Protein AF-A0AAW6B3E4-F1 (afdb_monomer)

Solvent-accessible surface area (backbone atoms only — not comparable to full-atom values): 11523 Å² total; per-residue (Å²): 133,86,86,73,78,82,76,72,78,79,78,76,88,65,57,68,70,61,50,52,56,47,44,28,56,49,29,30,50,49,50,66,66,53,78,81,53,60,68,49,43,55,63,50,46,42,49,55,38,30,71,70,61,56,72,48,54,70,67,57,48,52,54,42,47,54,50,19,62,72,45,92,74,60,37,44,50,42,32,41,22,48,56,19,30,71,71,55,36,74,64,19,23,56,40,16,39,52,22,37,50,45,44,62,52,52,55,50,53,57,52,58,76,46,38,70,69,44,55,70,35,68,70,51,36,51,50,52,54,51,51,53,52,53,52,51,51,53,52,51,51,51,51,50,53,56,48,52,56,48,53,70,67,71,43,69,69,67,51,52,46,55,62,51,53,49,46,42,42,71,76,66,65,46,60,64,71,57,55,51,52,52,54,51,52,53,51,52,52,51,52,53,54,53,51,54,56,51,54,54,58,56,53,67,60,73,82,109

Structure (mmCIF, N/CA/C/O backbone):
data_AF-A0AAW6B3E4-F1
#
_entry.id   AF-A0AAW6B3E4-F1
#
loop_
_atom_site.group_PDB
_atom_site.id
_atom_site.type_symbol
_atom_site.label_atom_id
_atom_site.label_alt_id
_atom_site.label_comp_id
_atom_site.label_asym_id
_atom_site.label_entity_id
_atom_site.label_seq_id
_atom_site.pdbx_PDB_ins_code
_atom_site.Cartn_x
_atom_site.Cartn_y
_atom_site.Cartn_z
_atom_site.occupancy
_atom_site.B_iso_or_equiv
_atom_site.auth_seq_id
_atom_site.auth_comp_id
_atom_site.auth_asym_id
_atom_site.auth_atom_id
_atom_site.pdbx_PDB_model_num
ATOM 1 N N . MET A 1 1 ? -7.098 -21.065 39.519 1.00 40.94 1 MET A N 1
ATOM 2 C CA . MET A 1 1 ? -6.621 -20.311 38.340 1.00 40.94 1 MET A CA 1
ATOM 3 C C . MET A 1 1 ? -7.764 -19.407 37.906 1.00 40.94 1 MET A C 1
ATOM 5 O O . MET A 1 1 ? -8.810 -19.915 37.530 1.00 40.94 1 MET A O 1
ATOM 9 N N . GLN A 1 2 ? -7.629 -18.101 38.153 1.00 33.69 2 GLN A N 1
ATOM 10 C CA . GLN A 1 2 ? -8.671 -17.092 37.947 1.00 33.69 2 GLN A CA 1
ATOM 11 C C . GLN A 1 2 ? -8.978 -16.927 36.456 1.00 33.69 2 GLN A C 1
ATOM 13 O O . GLN A 1 2 ? -8.105 -16.566 35.673 1.00 33.69 2 GLN A O 1
ATOM 18 N N . ASN A 1 3 ? -10.234 -17.182 36.098 1.00 37.09 3 ASN A N 1
ATOM 19 C CA . ASN A 1 3 ? -10.837 -16.804 34.827 1.00 37.09 3 ASN A CA 1
ATOM 20 C C . ASN A 1 3 ? -11.059 -15.284 34.872 1.00 37.09 3 ASN A C 1
ATOM 22 O O . ASN A 1 3 ? -12.032 -14.824 35.467 1.00 37.09 3 ASN A O 1
ATOM 26 N N . ASN A 1 4 ? -10.124 -14.501 34.333 1.00 35.81 4 ASN A N 1
ATOM 27 C CA . ASN A 1 4 ? -10.315 -13.062 34.193 1.00 35.81 4 ASN A CA 1
ATOM 28 C C . ASN A 1 4 ? -10.999 -12.812 32.838 1.00 35.81 4 ASN A C 1
ATOM 30 O O . ASN A 1 4 ? -10.411 -13.158 31.810 1.00 35.81 4 ASN A O 1
ATOM 34 N N . PRO A 1 5 ? -12.230 -12.275 32.789 1.00 42.31 5 PRO A N 1
ATOM 35 C CA . PRO A 1 5 ? -12.836 -11.903 31.523 1.00 42.31 5 PRO A CA 1
ATOM 36 C C . PRO A 1 5 ? -11.992 -10.788 30.906 1.00 42.31 5 PRO A C 1
ATOM 38 O O . PRO A 1 5 ? -11.743 -9.765 31.541 1.00 42.31 5 PRO A O 1
ATOM 41 N N . VAL A 1 6 ? -11.537 -11.005 29.670 1.00 51.44 6 VAL A N 1
ATOM 42 C CA . VAL A 1 6 ? -10.919 -9.976 28.830 1.00 51.44 6 VAL A CA 1
ATOM 43 C C . VAL A 1 6 ? -11.910 -8.816 28.750 1.00 51.44 6 VAL A C 1
ATOM 45 O O . VAL A 1 6 ? -12.935 -8.895 28.072 1.00 51.44 6 VAL A O 1
ATOM 48 N N . THR A 1 7 ? -11.655 -7.772 29.533 1.00 40.66 7 THR A N 1
ATOM 49 C CA . THR A 1 7 ? -12.451 -6.551 29.571 1.00 40.66 7 THR A CA 1
ATOM 50 C C . THR A 1 7 ? -12.384 -5.910 28.195 1.00 40.66 7 THR A C 1
ATOM 52 O O . THR A 1 7 ? -11.365 -5.330 27.825 1.00 40.66 7 THR A O 1
ATOM 55 N N . GLN A 1 8 ? -13.468 -6.054 27.431 1.00 37.25 8 GLN A N 1
ATOM 56 C CA . GLN A 1 8 ? -13.667 -5.345 26.173 1.00 37.25 8 GLN A CA 1
ATOM 57 C C . GLN A 1 8 ? -13.491 -3.842 26.434 1.00 37.25 8 GLN A C 1
ATOM 59 O O . GLN A 1 8 ? -14.076 -3.339 27.400 1.00 37.25 8 GLN A O 1
ATOM 64 N N . PRO A 1 9 ? -12.697 -3.119 25.625 1.00 44.00 9 PRO A N 1
ATOM 65 C CA . PRO A 1 9 ? -12.485 -1.698 25.837 1.00 44.00 9 PRO A CA 1
ATOM 66 C C . PRO A 1 9 ? -13.832 -0.969 25.806 1.00 44.00 9 PRO A C 1
ATOM 68 O O . PRO A 1 9 ? -14.657 -1.172 24.913 1.00 44.00 9 PRO A O 1
ATOM 71 N N . GLU A 1 10 ? -14.057 -0.148 26.830 1.00 42.91 10 GLU A N 1
ATOM 72 C CA . GLU A 1 10 ? -15.254 0.661 27.032 1.00 42.91 10 GLU A CA 1
ATOM 73 C C . GLU A 1 10 ? -15.559 1.464 25.752 1.00 42.91 10 GLU A C 1
ATOM 75 O O . GLU A 1 10 ? -14.832 2.394 25.391 1.00 42.91 10 GLU A O 1
ATOM 80 N N . LYS A 1 11 ? -16.610 1.076 25.010 1.00 49.09 11 LYS A N 1
ATOM 81 C CA . LYS A 1 11 ? -17.009 1.758 23.770 1.00 49.09 11 LYS A CA 1
ATOM 82 C C . LYS A 1 11 ? -17.444 3.180 24.103 1.00 49.09 11 LYS A C 1
ATOM 84 O O . LYS A 1 11 ? -18.587 3.421 24.485 1.00 49.09 11 LYS A O 1
ATOM 89 N N . LYS A 1 12 ? -16.535 4.139 23.925 1.00 53.53 12 LYS A N 1
ATOM 90 C CA . LYS A 1 12 ? -16.833 5.567 24.031 1.00 53.53 12 LYS A CA 1
ATOM 91 C C . LYS A 1 12 ? -18.003 5.879 23.091 1.00 53.53 12 LYS A C 1
ATOM 93 O O . LYS A 1 12 ? -17.888 5.679 21.882 1.00 53.53 12 LYS A O 1
ATOM 98 N N . ASN A 1 13 ? -19.125 6.347 23.640 1.00 52.72 13 ASN A N 1
ATOM 99 C CA . ASN A 1 13 ? -20.320 6.734 22.881 1.00 52.72 13 ASN A CA 1
ATOM 100 C C . ASN A 1 13 ? -20.041 8.010 22.065 1.00 52.72 13 ASN A C 1
ATOM 102 O O . ASN A 1 13 ? -20.456 9.111 22.419 1.00 52.72 13 ASN A O 1
ATOM 106 N N . ILE A 1 14 ? -19.277 7.873 20.982 1.00 64.50 14 ILE A N 1
ATOM 107 C CA . ILE A 1 14 ? -19.053 8.931 19.999 1.00 64.50 14 ILE A CA 1
ATOM 108 C C . ILE A 1 14 ? -20.324 9.037 19.158 1.00 64.50 14 ILE A C 1
ATOM 110 O O . ILE A 1 14 ? -20.841 8.032 18.666 1.00 64.50 14 ILE A O 1
ATOM 114 N N . SER A 1 15 ? -20.831 10.254 18.964 1.00 72.81 15 SER A N 1
ATOM 115 C CA . SER A 1 15 ? -21.948 10.466 18.049 1.00 72.81 15 SER A CA 1
ATOM 116 C C . SER A 1 15 ? -21.556 10.001 16.639 1.00 72.81 15 SER A C 1
ATOM 118 O O . SER A 1 15 ? -20.510 10.376 16.102 1.00 72.81 15 SER A O 1
ATOM 120 N N . LYS A 1 16 ? -22.404 9.165 16.027 1.00 77.25 16 LYS A N 1
ATOM 121 C CA . LYS A 1 16 ? -22.173 8.586 14.691 1.00 77.25 16 LYS A CA 1
ATOM 122 C C . LYS A 1 16 ? -21.696 9.601 13.631 1.00 77.25 16 LYS A C 1
ATOM 124 O O . LYS A 1 16 ? -20.707 9.300 12.967 1.00 77.25 16 LYS A O 1
ATOM 129 N N . PRO A 1 17 ? -22.295 10.804 13.483 1.00 80.62 17 PRO A N 1
ATOM 130 C CA . PRO A 1 17 ? -21.841 11.760 12.467 1.00 80.62 17 PRO A CA 1
ATOM 131 C C . PRO A 1 17 ? -20.430 12.297 12.734 1.00 80.62 17 PRO A C 1
ATOM 133 O O . PRO A 1 17 ? -19.635 12.436 11.805 1.00 80.62 17 PRO A O 1
ATOM 136 N N . HIS A 1 18 ? -20.082 12.541 13.999 1.00 87.25 18 HIS A N 1
ATOM 137 C CA . HIS A 1 18 ? -18.747 13.005 14.365 1.00 87.25 18 HIS A CA 1
ATOM 138 C C . HIS A 1 18 ? -17.690 11.919 14.118 1.00 87.25 18 HIS A C 1
ATOM 140 O O . HIS A 1 18 ? -16.572 12.222 13.705 1.00 87.25 18 HIS A O 1
ATOM 146 N N . LEU A 1 19 ? -18.035 10.646 14.342 1.00 88.94 19 LEU A N 1
ATOM 147 C CA . LEU A 1 19 ? -17.148 9.525 14.032 1.00 88.94 19 LEU A CA 1
ATOM 148 C C . LEU A 1 19 ? -16.878 9.417 12.526 1.00 88.94 19 LEU A C 1
ATOM 150 O O . LEU A 1 19 ? -15.724 9.270 12.137 1.00 88.94 19 LEU A O 1
ATOM 154 N N . TYR A 1 20 ? -17.907 9.531 11.684 1.00 91.69 20 TYR A N 1
ATOM 155 C CA . TYR A 1 20 ? -17.757 9.483 10.226 1.00 91.69 20 TYR A CA 1
ATOM 156 C C . TYR A 1 20 ? -16.882 10.616 9.689 1.00 91.69 20 TYR A C 1
ATOM 158 O O . TYR A 1 20 ? -15.967 10.368 8.905 1.00 91.69 20 TYR A O 1
ATOM 166 N N . PHE A 1 21 ? -17.112 11.846 10.152 1.00 92.69 21 PHE A N 1
ATOM 167 C CA . PHE A 1 21 ? -16.294 12.993 9.764 1.00 92.69 21 PHE A CA 1
ATOM 168 C C . PHE A 1 21 ? -14.833 12.841 10.206 1.00 92.69 21 PHE A C 1
ATOM 170 O O . PHE A 1 21 ? -13.905 13.148 9.452 1.00 92.69 21 PHE A O 1
ATOM 177 N N . TRP A 1 22 ? -14.622 12.320 11.417 1.00 93.88 22 TRP A N 1
ATOM 178 C CA . TRP A 1 22 ? -13.285 12.038 11.920 1.00 93.88 22 TRP A CA 1
ATOM 179 C C . TRP A 1 22 ? -12.591 10.940 11.105 1.00 93.88 22 TRP A C 1
ATOM 181 O O . TRP A 1 22 ? -11.447 11.136 10.707 1.00 93.88 22 TRP A O 1
ATOM 191 N N . LEU A 1 23 ? -13.283 9.833 10.799 1.00 92.88 23 LEU A N 1
ATOM 192 C CA . LEU A 1 23 ? -12.761 8.745 9.963 1.00 92.88 23 LEU A CA 1
ATOM 193 C C . LEU A 1 23 ? -12.355 9.241 8.578 1.00 92.88 23 LEU A C 1
ATOM 195 O O . LEU A 1 23 ? -11.290 8.871 8.089 1.00 92.88 23 LEU A O 1
ATOM 199 N N . PHE A 1 24 ? -13.176 10.093 7.967 1.00 94.50 24 PHE A N 1
ATOM 200 C CA . PHE A 1 24 ? -12.853 10.710 6.688 1.00 94.50 24 PHE A CA 1
ATOM 201 C C . PHE A 1 24 ? -11.580 11.555 6.795 1.00 94.50 24 PHE A C 1
ATOM 203 O O . PHE A 1 24 ? -10.611 11.314 6.082 1.00 94.50 24 PHE A O 1
ATOM 210 N N . SER A 1 25 ? -11.547 12.497 7.739 1.00 94.12 25 SER A N 1
ATOM 211 C CA . SER A 1 25 ? -10.421 13.423 7.909 1.00 94.12 25 SER A CA 1
ATOM 212 C C . SER A 1 25 ? -9.111 12.703 8.227 1.00 94.12 25 SER A C 1
ATOM 214 O O . SER A 1 25 ? -8.066 13.049 7.678 1.00 94.12 25 SER A O 1
ATOM 216 N N . ILE A 1 26 ? -9.150 11.686 9.094 1.00 93.81 26 ILE A N 1
ATOM 217 C CA . ILE A 1 26 ? -7.936 10.977 9.490 1.00 93.81 26 ILE A CA 1
ATOM 218 C C . ILE A 1 26 ? -7.417 10.062 8.384 1.00 93.81 26 ILE A C 1
ATOM 220 O O . ILE A 1 26 ? -6.216 10.048 8.153 1.00 93.81 26 ILE A O 1
ATOM 224 N N . ASN A 1 27 ? -8.280 9.342 7.659 1.00 93.75 27 ASN A N 1
ATOM 225 C CA . ASN A 1 27 ? -7.824 8.510 6.541 1.00 93.75 27 ASN A CA 1
ATOM 226 C C . ASN A 1 27 ? -7.319 9.365 5.374 1.00 93.75 27 ASN A C 1
ATOM 228 O O . ASN A 1 27 ? -6.323 9.004 4.753 1.00 93.75 27 ASN A O 1
ATOM 232 N N . LEU A 1 28 ? -7.933 10.529 5.136 1.00 93.88 28 LEU A N 1
ATOM 233 C CA . LEU A 1 28 ? -7.442 11.521 4.179 1.00 93.88 28 LEU A CA 1
ATOM 234 C C . LEU A 1 28 ? -6.028 11.985 4.552 1.00 93.88 28 LEU A C 1
ATOM 236 O O . LEU A 1 28 ? -5.137 12.005 3.707 1.00 93.88 28 LEU A O 1
ATOM 240 N N . PHE A 1 29 ? -5.810 12.311 5.830 1.00 92.38 29 PHE A N 1
ATOM 241 C CA . PHE A 1 29 ? -4.503 12.710 6.347 1.00 92.38 29 PHE A CA 1
ATOM 242 C C . PHE A 1 29 ? -3.477 11.576 6.252 1.00 92.38 29 PHE A C 1
ATOM 244 O O . PHE A 1 29 ? -2.381 11.782 5.742 1.00 92.38 29 PHE A O 1
ATOM 251 N N . ILE A 1 30 ? -3.826 10.366 6.693 1.00 92.19 30 ILE A N 1
ATOM 252 C CA . ILE A 1 30 ? -2.934 9.206 6.604 1.00 92.19 30 ILE A CA 1
ATOM 253 C C . ILE A 1 30 ? -2.540 8.984 5.142 1.00 92.19 30 ILE A C 1
ATOM 255 O O . ILE A 1 30 ? -1.351 8.937 4.848 1.00 92.19 30 ILE A O 1
ATOM 259 N N . SER A 1 31 ? -3.494 8.946 4.211 1.00 90.00 31 SER A N 1
ATOM 260 C CA . SER A 1 31 ? -3.201 8.739 2.790 1.00 90.00 31 SER A CA 1
ATOM 261 C C . SER A 1 31 ? -2.331 9.847 2.182 1.00 90.00 31 SER A C 1
ATOM 263 O O . SER A 1 31 ? -1.360 9.548 1.490 1.00 90.00 31 SER A O 1
ATOM 265 N N . ALA A 1 32 ? -2.593 11.117 2.502 1.00 89.31 32 ALA A N 1
ATOM 266 C CA . ALA A 1 32 ? -1.796 12.238 2.002 1.00 89.31 32 ALA A CA 1
ATOM 267 C C . ALA A 1 32 ? -0.345 12.248 2.522 1.00 89.31 32 ALA A C 1
ATOM 269 O O . ALA A 1 32 ? 0.532 12.782 1.847 1.00 89.31 32 ALA A O 1
ATOM 270 N N . PHE A 1 33 ? -0.091 11.676 3.707 1.00 85.56 33 PHE A N 1
ATOM 271 C CA . PHE A 1 33 ? 1.200 11.764 4.402 1.00 85.56 33 PHE A CA 1
ATOM 272 C C . PHE A 1 33 ? 1.898 10.415 4.635 1.00 85.56 33 PHE A C 1
ATOM 274 O O . PHE A 1 33 ? 2.873 10.344 5.383 1.00 85.56 33 PHE A O 1
ATOM 281 N N . THR A 1 34 ? 1.458 9.342 3.975 1.00 80.69 34 THR A N 1
ATOM 282 C CA . THR A 1 34 ? 2.154 8.045 4.008 1.00 80.69 34 THR A CA 1
ATOM 283 C C . THR A 1 34 ? 3.307 8.042 2.998 1.00 80.69 34 THR A C 1
ATOM 285 O O . THR A 1 34 ? 3.224 7.450 1.923 1.00 80.69 34 THR A O 1
ATOM 288 N N . PHE A 1 35 ? 4.404 8.715 3.346 1.00 64.31 35 PHE A N 1
ATO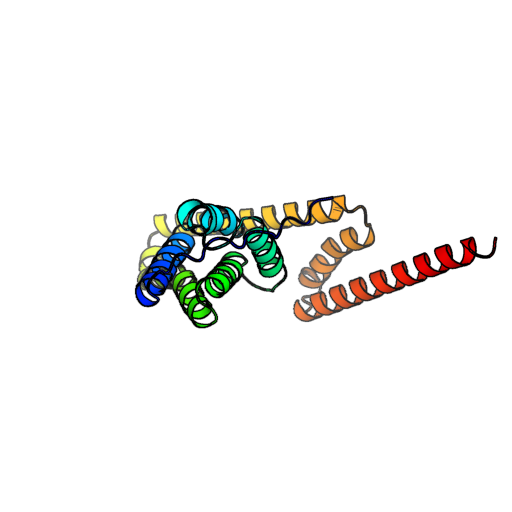M 289 C CA . PHE A 1 35 ? 5.652 8.692 2.580 1.00 64.31 35 PHE A CA 1
ATOM 290 C C . PHE A 1 35 ? 6.609 7.660 3.195 1.00 64.31 35 PHE A C 1
ATOM 292 O O . PHE A 1 35 ? 6.934 7.759 4.374 1.00 64.31 35 PHE A O 1
ATOM 299 N N . GLY A 1 36 ? 7.048 6.661 2.419 1.00 58.25 36 GLY A N 1
ATOM 300 C CA . GLY A 1 36 ? 7.975 5.614 2.897 1.00 58.25 36 GLY A CA 1
ATOM 301 C C . GLY A 1 36 ? 7.540 4.162 2.654 1.00 58.25 36 GLY A C 1
ATOM 302 O O . GLY A 1 36 ? 8.101 3.252 3.252 1.00 58.25 36 GLY A O 1
ATOM 303 N N . GLY A 1 37 ? 6.553 3.930 1.782 1.00 65.38 37 GLY A N 1
ATOM 304 C CA . GLY A 1 37 ? 6.099 2.589 1.392 1.00 65.38 37 GLY A CA 1
ATOM 305 C C . GLY A 1 37 ? 4.789 2.169 2.063 1.00 65.38 37 GLY A C 1
ATOM 306 O O . GLY A 1 37 ? 4.322 2.795 3.013 1.00 65.38 37 GLY A O 1
ATOM 307 N N . GLY A 1 38 ? 4.169 1.097 1.553 1.00 68.75 38 GLY A N 1
ATOM 308 C CA . GLY A 1 38 ? 2.825 0.671 1.971 1.00 68.75 38 GLY A CA 1
ATOM 309 C C . GLY A 1 38 ? 2.683 0.392 3.475 1.00 68.75 38 GLY A C 1
ATOM 310 O O . GLY A 1 38 ? 1.609 0.598 4.036 1.00 68.75 38 GLY A O 1
ATOM 311 N N . TYR A 1 39 ? 3.767 -0.001 4.149 1.00 78.25 39 TYR A N 1
ATOM 312 C CA . TYR A 1 39 ? 3.762 -0.347 5.574 1.00 78.25 39 TYR A CA 1
ATOM 313 C C . TYR A 1 39 ? 3.718 0.842 6.535 1.00 78.25 39 TYR A C 1
ATOM 315 O O . TYR A 1 39 ? 3.352 0.651 7.692 1.00 78.25 39 TYR A O 1
ATOM 323 N N . VAL A 1 40 ? 4.015 2.068 6.086 1.00 85.19 40 VAL A N 1
ATOM 324 C CA . VAL A 1 40 ? 3.968 3.274 6.942 1.00 85.19 40 VAL A CA 1
ATOM 325 C C . VAL A 1 40 ? 2.541 3.576 7.430 1.00 85.19 40 VAL A C 1
ATOM 327 O O . VAL A 1 40 ? 2.345 4.249 8.441 1.00 85.19 40 VAL A O 1
ATOM 330 N N . VAL A 1 41 ? 1.523 2.997 6.788 1.00 90.25 41 VAL A N 1
ATOM 331 C CA . VAL A 1 41 ? 0.129 3.097 7.237 1.00 90.25 41 VAL A CA 1
ATOM 332 C C . VAL A 1 41 ? -0.105 2.417 8.589 1.00 90.25 41 VAL A C 1
ATOM 334 O O . VAL A 1 41 ? -0.887 2.926 9.390 1.00 90.25 41 VAL A O 1
ATOM 337 N N . VAL A 1 42 ? 0.587 1.312 8.885 1.00 92.44 42 VAL A N 1
ATOM 338 C CA . VAL A 1 42 ? 0.420 0.561 10.142 1.00 92.44 42 VAL A CA 1
ATOM 339 C C . VAL A 1 42 ? 0.730 1.430 11.373 1.00 92.44 42 VAL A C 1
ATOM 341 O O . VAL A 1 42 ? -0.163 1.594 12.208 1.00 92.44 42 VAL A O 1
ATOM 344 N N . PRO A 1 43 ? 1.919 2.061 11.502 1.00 91.69 43 PRO A N 1
ATOM 345 C CA . PRO A 1 43 ? 2.215 2.918 12.650 1.00 91.69 43 PRO A CA 1
ATOM 346 C C . PRO A 1 43 ? 1.339 4.180 12.705 1.00 91.69 43 PRO A C 1
ATOM 348 O O . PRO A 1 43 ? 1.057 4.679 13.795 1.00 91.69 43 PRO A O 1
ATOM 351 N N . MET A 1 44 ? 0.857 4.690 11.566 1.00 92.94 44 MET A N 1
ATOM 352 C CA . MET A 1 44 ? -0.078 5.820 11.545 1.00 92.94 44 MET A CA 1
ATOM 353 C C . MET A 1 44 ? -1.446 5.427 12.111 1.00 92.94 44 MET A C 1
ATOM 355 O O . MET A 1 44 ? -1.982 6.118 12.979 1.00 92.94 44 MET A O 1
ATOM 359 N N . ILE A 1 45 ? -1.998 4.290 11.686 1.00 93.69 45 ILE A N 1
ATOM 360 C CA . ILE A 1 45 ? -3.257 3.776 12.234 1.00 93.69 45 ILE A CA 1
ATOM 361 C C . ILE A 1 45 ? -3.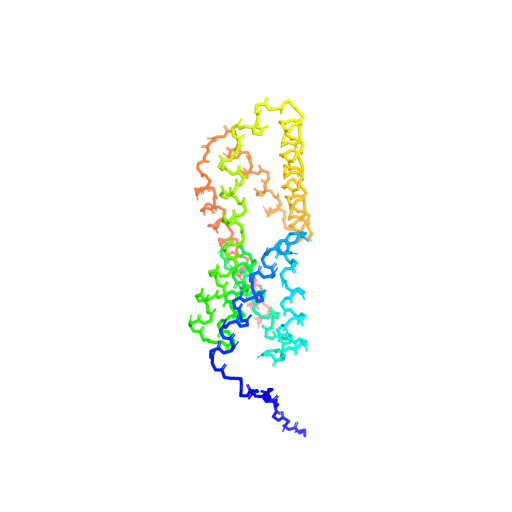096 3.448 13.718 1.00 93.69 45 ILE A C 1
ATOM 363 O O . ILE A 1 45 ? -3.943 3.856 14.509 1.00 93.69 45 ILE A O 1
ATOM 367 N N . ARG A 1 46 ? -1.986 2.825 14.126 1.00 94.00 46 ARG A N 1
ATOM 368 C CA . ARG A 1 46 ? -1.646 2.602 15.539 1.00 94.00 46 ARG A CA 1
ATOM 369 C C . ARG A 1 46 ? -1.748 3.890 16.357 1.00 94.00 46 ARG A C 1
ATOM 371 O O . ARG A 1 46 ? -2.519 3.971 17.310 1.00 94.00 46 ARG A O 1
ATOM 378 N N . LYS A 1 47 ? -1.052 4.942 15.929 1.00 93.56 47 LYS A N 1
ATOM 379 C CA . LYS A 1 47 ? -1.037 6.237 16.618 1.00 93.56 47 LYS A CA 1
ATOM 380 C C . LYS A 1 47 ? -2.430 6.861 16.750 1.00 93.56 47 LYS A C 1
ATOM 382 O O . LYS A 1 47 ? -2.811 7.316 17.826 1.00 93.56 47 LYS A O 1
ATOM 387 N N . TYR A 1 48 ? -3.206 6.915 15.668 1.00 93.81 48 TYR A N 1
ATOM 388 C CA . TYR A 1 48 ? -4.469 7.664 15.665 1.00 93.81 48 TYR A CA 1
ATOM 389 C C . TYR A 1 48 ? -5.685 6.850 16.130 1.00 93.81 48 TYR A C 1
ATOM 391 O O . TYR A 1 48 ? -6.571 7.400 16.788 1.00 93.81 48 TYR A O 1
ATOM 399 N N . PHE A 1 49 ? -5.738 5.554 15.823 1.00 93.69 49 PHE A N 1
ATOM 400 C CA . PHE A 1 49 ? -6.880 4.691 16.133 1.00 93.69 49 PHE A CA 1
ATOM 401 C C . PHE A 1 49 ? -6.702 3.930 17.448 1.00 93.69 49 PHE A C 1
ATOM 403 O O . PHE A 1 49 ? -7.652 3.884 18.232 1.00 93.69 49 PHE A O 1
ATOM 410 N N . VAL A 1 50 ? -5.506 3.391 17.711 1.00 92.94 50 VAL A N 1
ATOM 411 C CA . VAL A 1 50 ? -5.214 2.605 18.924 1.00 92.94 50 VAL A CA 1
ATOM 412 C C . VAL A 1 50 ? -4.827 3.530 20.076 1.00 92.94 50 VAL A C 1
ATOM 414 O O . VAL A 1 50 ? -5.512 3.571 21.093 1.00 92.94 50 VAL A O 1
ATOM 417 N N . GLU A 1 51 ? -3.784 4.348 19.919 1.00 92.19 51 GLU A N 1
ATOM 418 C CA . GLU A 1 51 ? -3.250 5.151 21.029 1.00 92.19 51 GLU A CA 1
ATOM 419 C C . GLU A 1 51 ? -4.148 6.353 21.376 1.00 92.19 51 GLU A C 1
ATOM 421 O O . GLU A 1 51 ? -4.524 6.539 22.535 1.00 92.19 51 GLU A O 1
ATOM 426 N N . GLN A 1 52 ? -4.524 7.171 20.383 1.00 89.94 52 GLN A N 1
ATOM 427 C CA . GLN A 1 52 ? -5.276 8.412 20.627 1.00 89.94 52 GLN A CA 1
ATOM 428 C C . GLN A 1 52 ? -6.773 8.201 20.873 1.00 89.94 52 GLN A C 1
ATOM 430 O O . GLN A 1 52 ? -7.342 8.806 21.786 1.00 89.94 52 GLN A O 1
ATOM 435 N N . LYS A 1 53 ? -7.446 7.405 20.031 1.00 87.81 53 LYS A N 1
ATOM 436 C CA . LYS A 1 53 ? -8.903 7.203 20.113 1.00 87.81 53 LYS A CA 1
ATOM 437 C C . LYS A 1 53 ? -9.317 5.906 20.804 1.00 87.81 53 LYS A C 1
ATOM 439 O O . LYS A 1 53 ? -10.485 5.826 21.181 1.00 87.81 53 LYS A O 1
ATOM 444 N N . LYS A 1 54 ? -8.400 4.947 20.997 1.00 89.12 54 LYS A N 1
ATOM 445 C CA . LYS A 1 54 ? -8.658 3.636 21.623 1.00 89.12 54 LYS A CA 1
ATOM 446 C C . LYS A 1 54 ? -9.881 2.925 21.030 1.00 89.12 54 LYS A C 1
ATOM 448 O O . LYS A 1 54 ? -10.730 2.420 21.756 1.00 89.12 54 LYS A O 1
ATOM 453 N N . LEU A 1 55 ? -10.003 2.958 19.701 1.00 89.50 55 LEU A N 1
ATOM 454 C CA . LEU A 1 55 ? -11.134 2.367 18.969 1.00 89.50 55 LEU A CA 1
ATOM 455 C C . LEU A 1 55 ? -11.035 0.840 18.898 1.00 89.50 55 LEU A C 1
ATOM 457 O O . LEU A 1 55 ? -12.056 0.158 18.859 1.00 89.50 55 LEU A O 1
ATOM 461 N N . PHE A 1 56 ? -9.805 0.336 18.875 1.00 92.94 56 PHE A N 1
ATOM 462 C CA . PHE A 1 56 ? -9.422 -1.070 18.917 1.00 92.94 56 PHE A CA 1
ATOM 463 C C . PHE A 1 56 ? -8.022 -1.177 19.535 1.00 92.94 56 PHE A C 1
ATOM 465 O O . PHE A 1 56 ? -7.346 -0.156 19.702 1.00 92.94 56 PHE A O 1
ATOM 472 N N . ASP A 1 57 ? -7.616 -2.384 19.914 1.00 93.56 57 ASP A N 1
ATOM 473 C CA . ASP A 1 57 ? -6.311 -2.643 20.525 1.00 93.56 57 ASP A CA 1
ATOM 474 C C . ASP A 1 57 ? -5.217 -2.978 19.490 1.00 93.56 57 ASP A C 1
ATOM 476 O O . ASP A 1 57 ? -5.444 -3.011 18.277 1.00 93.56 57 ASP A O 1
ATOM 480 N N . GLU A 1 58 ? -3.991 -3.155 19.982 1.00 92.88 58 GLU A N 1
ATOM 481 C CA . GLU A 1 58 ? -2.828 -3.477 19.151 1.00 92.88 58 GLU A CA 1
ATOM 482 C C . GLU A 1 58 ? -2.962 -4.857 18.486 1.00 92.88 58 GLU A C 1
ATOM 484 O O . GLU A 1 58 ? -2.583 -5.018 17.328 1.00 92.88 58 GLU A O 1
ATOM 489 N N . ASP A 1 59 ? -3.551 -5.836 19.174 1.00 93.19 59 ASP A N 1
ATOM 490 C CA . ASP A 1 59 ? -3.726 -7.190 18.648 1.00 93.19 59 ASP A CA 1
ATOM 491 C C . ASP A 1 59 ? -4.744 -7.197 17.498 1.00 93.19 59 ASP A C 1
ATOM 493 O O . ASP A 1 59 ? -4.526 -7.819 16.454 1.00 93.19 59 ASP A O 1
ATOM 497 N N . GLU A 1 60 ? -5.834 -6.439 17.631 1.00 94.38 60 GLU A N 1
ATOM 498 C CA . GLU A 1 60 ? -6.798 -6.175 16.567 1.00 94.38 60 GLU A CA 1
ATOM 499 C C . GLU A 1 60 ? -6.120 -5.476 15.382 1.00 94.38 60 GLU A C 1
ATOM 501 O O . GLU A 1 60 ? -6.351 -5.878 14.241 1.00 94.38 60 GLU A O 1
ATOM 506 N N . LEU A 1 61 ? -5.242 -4.491 15.610 1.00 95.44 61 LEU A N 1
ATOM 507 C CA . LEU A 1 61 ? -4.475 -3.859 14.529 1.00 95.44 61 LEU A CA 1
ATOM 508 C C . LEU A 1 61 ? -3.574 -4.859 13.801 1.00 95.44 61 LEU A C 1
ATOM 510 O O . LEU A 1 61 ? -3.567 -4.883 12.570 1.00 95.44 61 LEU A O 1
ATOM 514 N N . MET A 1 62 ? -2.828 -5.682 14.534 1.00 95.44 62 MET A N 1
ATOM 515 C CA . MET A 1 62 ? -1.914 -6.664 13.950 1.00 95.44 62 MET A CA 1
ATOM 516 C C . MET A 1 62 ? -2.666 -7.726 13.145 1.00 95.44 62 MET A C 1
ATOM 518 O O . MET A 1 62 ? -2.262 -8.052 12.027 1.00 95.44 62 MET A O 1
ATOM 522 N N . ASN A 1 63 ? -3.807 -8.196 13.649 1.00 95.75 63 ASN A N 1
ATOM 523 C CA . ASN A 1 63 ? -4.695 -9.093 12.910 1.00 95.75 63 ASN A CA 1
ATOM 524 C C . ASN A 1 63 ? -5.235 -8.426 11.640 1.00 95.75 63 ASN A C 1
ATOM 526 O O . ASN A 1 63 ? -5.237 -9.032 10.568 1.00 95.75 63 ASN A O 1
ATOM 530 N N . MET A 1 64 ? -5.643 -7.158 11.727 1.00 95.88 64 MET A N 1
ATOM 531 C CA . MET A 1 64 ? -6.093 -6.401 10.562 1.00 95.88 64 MET A CA 1
ATOM 532 C C . MET A 1 64 ? -4.974 -6.192 9.536 1.00 95.88 64 MET A C 1
ATOM 534 O O . MET A 1 64 ? -5.228 -6.312 8.340 1.00 95.88 64 MET A O 1
ATOM 538 N N . ALA A 1 65 ? -3.742 -5.927 9.971 1.00 93.88 65 ALA A N 1
ATOM 539 C CA . ALA A 1 65 ? -2.582 -5.789 9.095 1.00 93.88 65 ALA A CA 1
ATOM 540 C C . ALA A 1 65 ? -2.254 -7.106 8.377 1.00 93.88 65 ALA A C 1
ATOM 542 O O . ALA A 1 65 ? -2.027 -7.099 7.167 1.00 93.88 65 ALA A O 1
ATOM 543 N N . ALA A 1 66 ? -2.315 -8.235 9.088 1.00 93.12 66 ALA A N 1
ATOM 544 C CA . ALA A 1 66 ? -2.125 -9.558 8.501 1.00 93.12 66 ALA A CA 1
ATOM 545 C C . ALA A 1 66 ? -3.184 -9.867 7.429 1.00 93.12 66 ALA A C 1
ATOM 547 O O . ALA A 1 66 ? -2.850 -10.339 6.341 1.00 93.12 66 ALA A O 1
ATOM 548 N N . VAL A 1 67 ? -4.454 -9.548 7.697 1.00 94.31 67 VAL A N 1
ATOM 549 C CA . VAL A 1 67 ? -5.539 -9.697 6.714 1.00 94.31 67 VAL A CA 1
ATOM 550 C C . VAL A 1 67 ? -5.346 -8.743 5.533 1.00 94.31 67 VAL A C 1
ATOM 552 O O . VAL A 1 67 ? -5.438 -9.164 4.387 1.00 94.31 67 VAL A O 1
ATOM 555 N N . ALA A 1 68 ? -5.034 -7.472 5.784 1.00 93.12 68 ALA A N 1
ATOM 556 C CA . ALA A 1 68 ? -4.841 -6.463 4.742 1.00 93.12 68 ALA A CA 1
ATOM 557 C C . ALA A 1 68 ? -3.674 -6.781 3.795 1.00 93.12 68 ALA A C 1
ATOM 559 O O . ALA A 1 68 ? -3.705 -6.373 2.634 1.00 93.12 68 ALA A O 1
ATOM 560 N N . GLN A 1 69 ? -2.658 -7.493 4.288 1.00 90.69 69 GLN A N 1
ATOM 561 C CA . GLN A 1 69 ? -1.524 -7.959 3.498 1.00 90.69 69 GLN A CA 1
ATOM 562 C C . GLN A 1 69 ? -1.826 -9.254 2.727 1.00 90.69 69 GLN A C 1
ATOM 564 O O . GLN A 1 69 ? -1.238 -9.478 1.671 1.00 90.69 69 GLN A O 1
ATOM 569 N N . SER A 1 70 ? -2.711 -10.116 3.238 1.00 91.62 70 SER A N 1
ATOM 570 C CA . SER A 1 70 ? -3.058 -11.376 2.567 1.00 91.62 70 SER A CA 1
ATOM 571 C C . SER A 1 70 ? -4.025 -11.181 1.399 1.00 91.62 70 SER A C 1
ATOM 573 O O . SER A 1 70 ? -4.021 -11.981 0.461 1.00 91.62 70 SER A O 1
ATOM 575 N N . VAL A 1 71 ? -4.828 -10.113 1.419 1.00 89.44 71 VAL A N 1
ATOM 576 C CA . VAL A 1 71 ? -5.687 -9.742 0.291 1.00 89.44 71 VAL A CA 1
ATOM 577 C C . VAL A 1 71 ? -4.901 -9.010 -0.807 1.00 89.44 71 VAL A C 1
ATOM 579 O O . VAL A 1 71 ? -4.053 -8.165 -0.508 1.00 89.44 71 VAL A O 1
ATOM 582 N N . PRO A 1 72 ? -5.187 -9.280 -2.096 1.00 82.50 72 PRO A N 1
ATOM 583 C CA . PRO A 1 72 ? -4.538 -8.574 -3.193 1.00 82.50 72 PRO A CA 1
ATOM 584 C C . PRO A 1 72 ? -4.880 -7.078 -3.148 1.00 82.50 72 PRO A C 1
ATOM 586 O O . PRO A 1 72 ? -6.029 -6.697 -2.928 1.00 82.50 72 PRO A O 1
ATOM 589 N N . GLY A 1 73 ? -3.885 -6.222 -3.379 1.00 84.31 73 GLY A N 1
ATOM 590 C CA . GLY A 1 73 ? -4.061 -4.770 -3.448 1.00 84.31 73 GLY A CA 1
ATOM 591 C C . GLY A 1 73 ? -3.059 -3.994 -2.599 1.00 84.31 73 GLY A C 1
ATOM 592 O O . GLY A 1 73 ? -2.087 -4.538 -2.079 1.00 84.31 73 GLY A O 1
ATOM 593 N N . ALA A 1 74 ? -3.285 -2.686 -2.480 1.00 87.31 74 ALA A N 1
ATOM 594 C CA . ALA A 1 74 ? -2.445 -1.826 -1.659 1.00 87.31 74 ALA A CA 1
ATOM 595 C C . ALA A 1 74 ? -2.787 -2.020 -0.176 1.00 87.31 74 ALA A C 1
ATOM 597 O O . ALA A 1 74 ? -3.887 -1.667 0.256 1.00 87.31 74 ALA A O 1
ATOM 598 N N . ILE A 1 75 ? -1.816 -2.501 0.609 1.00 89.50 75 ILE A N 1
ATOM 599 C CA . ILE A 1 75 ? -1.955 -2.690 2.064 1.00 89.50 75 ILE A CA 1
ATOM 600 C C . ILE A 1 75 ? -2.498 -1.432 2.762 1.00 89.50 75 ILE A C 1
ATOM 602 O O . ILE A 1 75 ? -3.337 -1.538 3.651 1.00 89.50 75 ILE A O 1
ATOM 606 N N . ALA A 1 76 ? -2.105 -0.244 2.292 1.00 90.00 76 ALA A N 1
ATOM 607 C CA . ALA A 1 76 ? -2.593 1.044 2.773 1.00 90.00 76 ALA A CA 1
ATOM 608 C C . ALA A 1 76 ? -4.126 1.175 2.709 1.00 90.00 76 ALA A C 1
ATOM 610 O O . ALA A 1 76 ? -4.764 1.567 3.684 1.00 90.00 76 ALA A O 1
ATOM 611 N N . ILE A 1 77 ? -4.724 0.818 1.569 1.00 91.69 77 ILE A N 1
ATOM 612 C CA . ILE A 1 77 ? -6.170 0.931 1.344 1.00 91.69 77 ILE A CA 1
ATOM 613 C C . ILE A 1 77 ? -6.896 -0.179 2.104 1.00 91.69 77 ILE A C 1
ATOM 615 O O . ILE A 1 77 ? -7.869 0.096 2.806 1.00 91.69 77 ILE A O 1
ATOM 619 N N . ASN A 1 78 ? -6.394 -1.414 2.014 1.00 93.94 78 ASN A N 1
ATOM 620 C CA . ASN A 1 78 ? -6.999 -2.576 2.665 1.00 93.94 78 ASN A CA 1
ATOM 621 C C . ASN A 1 78 ? -7.031 -2.415 4.194 1.00 93.94 7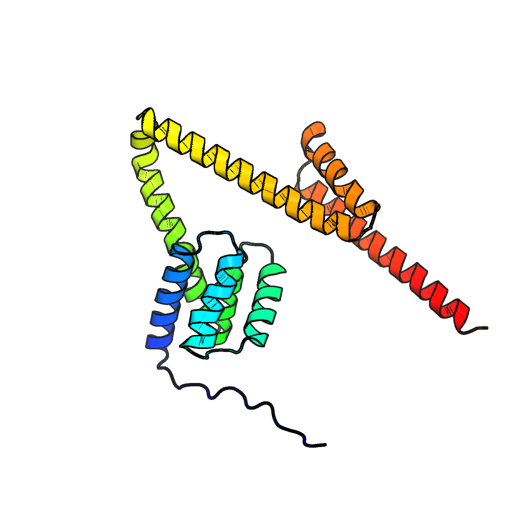8 ASN A C 1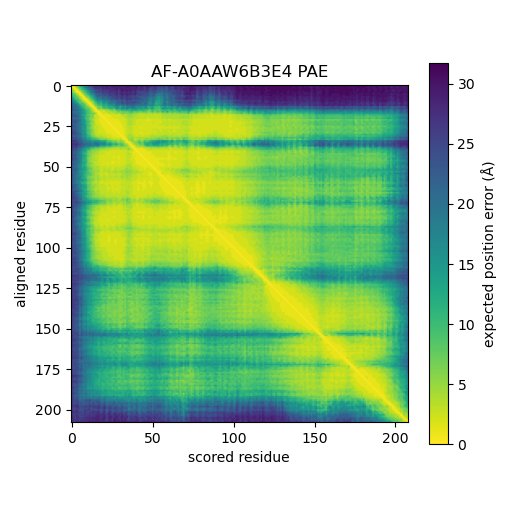
ATOM 623 O O . ASN A 1 78 ? -8.048 -2.698 4.828 1.00 93.94 78 ASN A O 1
ATOM 627 N N . LEU A 1 79 ? -5.958 -1.890 4.791 1.00 94.50 79 LEU A N 1
ATOM 628 C CA . LEU A 1 79 ? -5.887 -1.662 6.230 1.00 94.50 79 LEU A CA 1
ATOM 629 C C . LEU A 1 79 ? -6.777 -0.494 6.677 1.00 94.50 79 LEU A C 1
ATOM 631 O O . LEU A 1 79 ? -7.493 -0.627 7.668 1.00 94.50 79 LEU A O 1
ATOM 635 N N . SER A 1 80 ? -6.805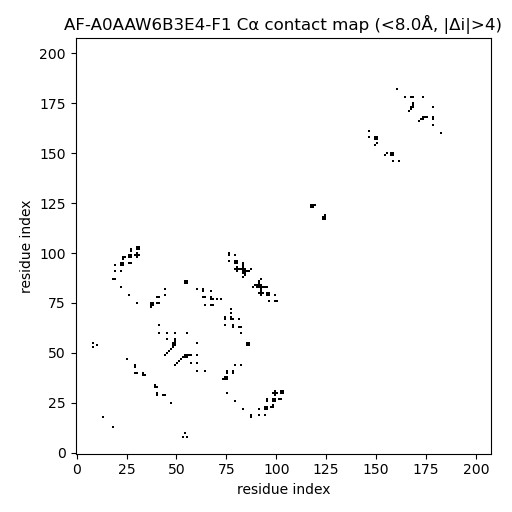 0.617 5.931 1.00 93.62 80 SER A N 1
ATOM 636 C CA . SER A 1 80 ? -7.747 1.722 6.173 1.00 93.62 80 SER A CA 1
ATOM 637 C C . SER A 1 80 ? -9.208 1.266 6.104 1.00 93.62 80 SER A C 1
ATOM 639 O O . SER A 1 80 ? -10.029 1.679 6.929 1.00 93.62 80 SER A O 1
ATOM 641 N N . ALA A 1 81 ? -9.541 0.398 5.146 1.00 94.94 81 ALA A N 1
ATOM 642 C CA . ALA A 1 81 ? -10.871 -0.182 4.994 1.00 94.94 81 ALA A CA 1
ATOM 643 C C . ALA A 1 81 ? -11.258 -1.020 6.217 1.00 94.94 81 ALA A C 1
ATOM 645 O O . ALA A 1 81 ? -12.344 -0.844 6.770 1.00 94.94 81 ALA A O 1
ATOM 646 N N . LEU A 1 82 ? -10.353 -1.887 6.676 1.00 95.25 82 LEU A N 1
ATOM 647 C CA . LEU A 1 82 ? -10.596 -2.781 7.804 1.00 95.25 82 LEU A CA 1
ATOM 648 C C . LEU A 1 82 ? -10.657 -2.019 9.138 1.00 95.25 82 LEU A C 1
ATOM 650 O O . LEU A 1 82 ? -11.564 -2.251 9.938 1.00 95.25 82 LEU A O 1
ATOM 654 N N . ALA A 1 83 ? -9.795 -1.016 9.327 1.00 94.56 83 ALA A N 1
ATOM 655 C CA . ALA A 1 83 ? -9.877 -0.084 10.451 1.00 94.56 83 ALA A CA 1
ATOM 656 C C . ALA A 1 83 ? -11.203 0.702 10.437 1.00 94.56 83 ALA A C 1
ATOM 658 O O . ALA A 1 83 ? -11.854 0.853 11.472 1.00 94.56 83 ALA A O 1
ATOM 659 N N . GLY A 1 84 ? -11.657 1.149 9.260 1.00 93.50 84 GLY A N 1
ATOM 660 C CA . GLY A 1 84 ? -12.968 1.779 9.070 1.00 93.50 84 GLY A CA 1
ATOM 661 C C . GLY A 1 84 ? -14.130 0.849 9.422 1.00 93.50 84 GLY A C 1
ATOM 662 O O . GLY A 1 84 ? -15.043 1.252 10.147 1.00 93.50 84 GLY A O 1
ATOM 663 N N . TYR A 1 85 ? -14.065 -0.408 8.974 1.00 94.81 85 TYR A N 1
ATOM 664 C CA . TYR A 1 85 ? -15.041 -1.447 9.304 1.00 94.81 85 TYR A CA 1
ATOM 665 C C . TYR A 1 85 ? -15.139 -1.666 10.811 1.00 94.81 85 TYR A C 1
ATOM 667 O O . TYR A 1 85 ? -16.237 -1.677 11.371 1.00 94.81 85 TYR A O 1
ATOM 675 N N . ARG A 1 86 ? -13.991 -1.771 11.487 1.00 92.94 86 ARG A N 1
ATOM 676 C CA . ARG A 1 86 ? -13.932 -1.967 12.935 1.00 92.94 86 ARG A CA 1
ATOM 677 C C . ARG A 1 86 ? -14.574 -0.812 13.705 1.00 92.94 86 ARG A C 1
ATOM 679 O O . ARG A 1 86 ? -15.246 -1.050 14.705 1.00 92.94 86 ARG A O 1
ATOM 686 N N . CYS A 1 87 ? -14.414 0.419 13.220 1.00 90.25 87 CYS A N 1
ATOM 687 C CA . CYS A 1 87 ? -14.937 1.615 13.883 1.00 90.25 87 CYS A CA 1
ATOM 688 C C . CYS A 1 87 ? -16.430 1.862 13.622 1.00 90.25 87 CYS A C 1
ATOM 690 O O . CYS A 1 87 ? -17.150 2.306 14.514 1.00 90.25 87 CYS A O 1
ATOM 692 N N . ALA A 1 88 ? -16.892 1.635 12.391 1.00 89.44 88 ALA A N 1
ATOM 693 C CA . ALA A 1 88 ? -18.163 2.167 11.891 1.00 89.44 88 ALA A CA 1
ATOM 694 C C . ALA A 1 88 ? -18.959 1.181 11.010 1.00 89.44 88 ALA A C 1
ATOM 696 O O . ALA A 1 88 ? -19.959 1.569 10.397 1.00 89.44 88 ALA A O 1
ATOM 697 N N . GLY A 1 89 ? -18.539 -0.084 10.938 1.00 91.25 89 GLY A N 1
ATOM 698 C CA . GLY A 1 89 ? -19.148 -1.109 10.094 1.00 91.25 89 GLY A CA 1
ATOM 699 C C . GLY A 1 89 ? -18.982 -0.817 8.601 1.00 91.25 89 GLY A C 1
ATOM 700 O O . GLY A 1 89 ? -18.027 -0.175 8.167 1.00 91.25 89 GLY A O 1
ATOM 701 N N . THR A 1 90 ? -19.943 -1.263 7.796 1.00 91.94 90 THR A N 1
ATOM 702 C CA . THR A 1 90 ? -19.920 -1.122 6.328 1.00 91.94 90 THR A CA 1
ATOM 703 C C . THR A 1 90 ? -19.830 0.331 5.852 1.00 91.94 90 THR A C 1
ATOM 705 O O . THR A 1 90 ? -19.113 0.623 4.899 1.00 91.94 90 THR A O 1
ATOM 708 N N . ALA A 1 91 ? -20.484 1.267 6.546 1.00 91.06 91 ALA A N 1
ATOM 709 C CA . ALA A 1 91 ? -20.371 2.695 6.246 1.00 91.06 91 ALA A CA 1
ATOM 710 C C . ALA A 1 91 ? -18.941 3.218 6.471 1.00 91.06 91 ALA A C 1
ATOM 712 O O . ALA A 1 91 ? -18.438 4.016 5.682 1.00 91.06 91 ALA A O 1
ATOM 713 N N . GLY A 1 92 ? -18.268 2.728 7.517 1.00 91.75 92 GLY A N 1
ATOM 714 C CA . GLY A 1 92 ? -16.875 3.063 7.806 1.00 91.75 92 GLY A CA 1
ATOM 715 C C . GLY A 1 92 ? -15.911 2.596 6.719 1.00 91.75 92 GLY A C 1
ATOM 716 O O . GLY A 1 92 ? -14.974 3.319 6.405 1.00 91.75 92 GLY A O 1
ATOM 717 N N . VAL A 1 93 ? -16.175 1.443 6.093 1.00 94.75 93 VAL A N 1
ATOM 718 C CA . VAL A 1 93 ? -15.394 0.949 4.943 1.00 94.75 93 VAL A CA 1
ATOM 719 C C . VAL A 1 93 ? -15.450 1.941 3.792 1.00 94.75 93 VAL A C 1
ATOM 721 O O . VAL A 1 93 ? -14.408 2.375 3.311 1.00 94.75 93 VAL A O 1
ATOM 724 N N . LEU A 1 94 ? -16.656 2.331 3.370 1.00 95.12 94 LEU A N 1
ATOM 725 C CA . LEU A 1 94 ? -16.837 3.247 2.242 1.00 95.12 94 LEU A CA 1
ATOM 726 C C . LEU A 1 94 ? -16.154 4.592 2.500 1.00 95.12 94 LEU A C 1
ATOM 728 O O . LEU A 1 94 ? -15.428 5.085 1.640 1.00 95.12 94 LEU A O 1
ATOM 732 N N . ILE A 1 95 ? -16.340 5.156 3.696 1.00 95.00 95 ILE A N 1
ATOM 733 C CA . ILE A 1 95 ? -15.742 6.440 4.076 1.00 95.00 95 ILE A CA 1
ATOM 734 C C . ILE A 1 95 ? -14.216 6.350 4.085 1.00 95.00 95 ILE A C 1
ATOM 736 O O . ILE A 1 95 ? -13.563 7.194 3.476 1.00 95.00 95 ILE A O 1
ATOM 740 N N . SER A 1 96 ? -13.647 5.336 4.743 1.00 94.88 96 SER A N 1
ATOM 741 C CA . SER A 1 96 ? -12.196 5.156 4.808 1.00 94.88 96 SER A CA 1
ATOM 742 C C . SER A 1 96 ? -11.593 4.918 3.427 1.00 94.88 96 SER A C 1
ATOM 744 O O . SER A 1 96 ? -10.592 5.541 3.099 1.00 94.88 96 SER A O 1
ATOM 746 N N . CYS A 1 97 ? -12.205 4.075 2.588 1.00 93.44 97 CYS A N 1
ATOM 747 C CA . CYS A 1 97 ? -11.721 3.819 1.230 1.00 93.44 97 CYS A CA 1
ATOM 748 C C . CYS A 1 97 ? -11.733 5.086 0.372 1.00 93.44 97 CYS A C 1
ATOM 750 O O . CYS A 1 97 ? -10.726 5.411 -0.253 1.00 93.44 97 CYS A O 1
ATOM 752 N N . LEU A 1 98 ? -12.852 5.819 0.358 1.00 94.56 98 LEU A N 1
ATOM 753 C CA . LEU A 1 98 ? -12.962 7.063 -0.403 1.00 94.56 98 LEU A CA 1
ATOM 754 C C . LEU A 1 98 ? -11.947 8.096 0.088 1.00 94.56 98 LEU A C 1
ATOM 756 O O . LEU A 1 98 ? -11.228 8.674 -0.722 1.00 94.56 98 LEU A O 1
ATOM 760 N N . ALA A 1 99 ? -11.834 8.278 1.404 1.00 94.25 99 ALA A N 1
ATOM 761 C CA . ALA A 1 99 ? -10.863 9.184 2.003 1.00 94.25 99 ALA A CA 1
ATOM 762 C C . ALA A 1 99 ? -9.415 8.788 1.685 1.00 94.25 99 ALA A C 1
ATOM 764 O O . ALA A 1 99 ? -8.592 9.662 1.446 1.00 94.25 99 ALA A O 1
ATOM 765 N N . SER A 1 100 ? -9.096 7.494 1.633 1.00 91.94 100 SER A N 1
ATOM 766 C CA . SER A 1 100 ? -7.744 7.031 1.313 1.00 91.94 100 SER A CA 1
ATOM 767 C C . SER A 1 100 ? -7.401 7.149 -0.176 1.00 91.94 100 SER A C 1
ATOM 769 O O . SER A 1 100 ? -6.233 7.304 -0.516 1.00 91.94 100 SER A O 1
ATOM 771 N N . ILE A 1 101 ? -8.379 7.103 -1.080 1.00 92.31 101 ILE A N 1
ATOM 772 C CA . ILE A 1 101 ? -8.143 7.195 -2.533 1.00 92.31 101 ILE A CA 1
ATOM 773 C C . ILE A 1 101 ? -8.177 8.651 -3.030 1.00 92.31 101 ILE A C 1
ATOM 775 O O . ILE A 1 101 ? -7.557 8.988 -4.039 1.00 92.31 101 ILE A O 1
ATOM 779 N N . LEU A 1 102 ? -8.870 9.543 -2.323 1.00 93.81 102 LEU A N 1
ATOM 780 C CA . LEU A 1 102 ? -9.065 10.924 -2.758 1.00 93.81 102 LEU A CA 1
ATOM 781 C C . LEU A 1 102 ? -7.756 11.739 -2.873 1.00 93.81 102 LEU A C 1
ATOM 783 O O . LEU A 1 102 ? -7.581 12.382 -3.908 1.00 93.81 102 LEU A O 1
ATOM 787 N N . PRO A 1 103 ? -6.801 11.692 -1.918 1.00 90.94 103 PRO A N 1
ATOM 788 C CA . PRO A 1 103 ? -5.543 12.428 -2.029 1.00 90.94 103 PRO A CA 1
ATOM 789 C C . PRO A 1 103 ? -4.728 12.066 -3.276 1.00 90.94 103 PRO A C 1
ATOM 791 O O . PRO A 1 103 ? -4.403 12.987 -4.030 1.00 90.94 103 PRO A O 1
ATOM 794 N N . PRO A 1 104 ? -4.432 10.779 -3.576 1.00 89.81 104 PRO A N 1
ATOM 795 C CA . PRO A 1 104 ? -3.678 10.452 -4.779 1.00 89.81 104 PRO A CA 1
ATOM 796 C C . PRO A 1 104 ? -4.437 10.833 -6.054 1.00 89.81 104 PRO A C 1
ATOM 798 O O . PRO A 1 104 ? -3.813 11.358 -6.970 1.00 89.81 104 PRO A O 1
ATOM 801 N N . ILE A 1 105 ? -5.767 10.667 -6.117 1.00 92.69 105 ILE A N 1
ATOM 802 C CA . ILE A 1 105 ? -6.549 11.102 -7.289 1.00 92.69 105 ILE A CA 1
ATOM 803 C C . ILE A 1 105 ? -6.436 12.612 -7.509 1.00 92.69 105 ILE A C 1
ATOM 805 O O . ILE A 1 105 ? -6.215 13.042 -8.641 1.00 92.69 105 ILE A O 1
ATOM 809 N N . VAL A 1 106 ? -6.570 13.422 -6.457 1.00 93.56 106 VAL A N 1
ATOM 810 C CA . VAL A 1 106 ? -6.509 14.888 -6.564 1.00 93.56 106 VAL A CA 1
ATOM 811 C C . VAL A 1 106 ? -5.118 15.340 -7.000 1.00 93.56 106 VAL A C 1
ATOM 813 O O . VAL A 1 106 ? -5.002 16.128 -7.938 1.00 93.56 106 VAL A O 1
ATOM 816 N N . ILE A 1 107 ? -4.067 14.805 -6.373 1.00 90.00 107 ILE A N 1
ATOM 817 C CA . ILE A 1 107 ? -2.675 15.145 -6.699 1.00 90.00 107 ILE A CA 1
ATOM 818 C C . ILE A 1 107 ? -2.356 14.754 -8.146 1.00 90.00 107 ILE A C 1
ATOM 820 O O . ILE A 1 107 ? -1.835 15.572 -8.904 1.00 90.00 107 ILE A O 1
ATOM 824 N N . LEU A 1 108 ? -2.715 13.535 -8.560 1.00 90.50 108 LEU A N 1
ATOM 825 C CA . LEU A 1 108 ? -2.477 13.058 -9.923 1.00 90.50 108 LEU A CA 1
ATOM 826 C C . LEU A 1 108 ? -3.267 13.861 -10.959 1.00 90.50 108 LEU A C 1
ATOM 828 O O . LEU A 1 108 ? -2.702 14.245 -11.978 1.00 90.50 108 LEU A O 1
ATOM 832 N N . SER A 1 109 ? -4.539 14.166 -10.697 1.00 91.56 109 SER A N 1
ATOM 833 C CA . SER A 1 109 ? -5.374 14.961 -11.610 1.00 91.56 109 SER A CA 1
ATOM 834 C C . SER A 1 109 ? -4.837 16.381 -11.777 1.00 91.56 109 SER A C 1
ATOM 836 O O . SER A 1 109 ? -4.797 16.908 -12.892 1.00 91.56 109 SER A O 1
ATOM 838 N N . PHE A 1 110 ? -4.371 16.988 -10.683 1.00 90.06 110 PHE A N 1
ATOM 839 C CA . PHE A 1 110 ? -3.751 18.307 -10.709 1.00 90.06 110 PHE A CA 1
ATOM 840 C C . PHE A 1 110 ? -2.467 18.300 -11.545 1.00 90.06 110 PHE A C 1
ATOM 842 O O . PHE A 1 110 ? -2.340 19.088 -12.478 1.00 90.06 110 PHE A O 1
ATOM 849 N N . ILE A 1 111 ? -1.547 17.365 -11.288 1.00 86.31 111 ILE A N 1
ATOM 850 C CA . ILE A 1 111 ? -0.290 17.256 -12.048 1.00 86.31 111 ILE A CA 1
ATOM 851 C C . ILE A 1 111 ? -0.568 16.946 -13.524 1.00 86.31 111 ILE A C 1
ATOM 853 O O . ILE A 1 111 ? 0.029 17.559 -14.409 1.00 86.31 111 ILE A O 1
ATOM 857 N N . SER A 1 112 ? -1.502 16.034 -13.800 1.00 87.38 112 SER A N 1
ATOM 858 C CA . SER A 1 112 ? -1.869 15.635 -15.160 1.00 87.38 112 SER A CA 1
ATOM 859 C C . SER A 1 112 ? -2.412 16.801 -15.986 1.00 87.38 112 SER A C 1
ATOM 861 O O . SER A 1 112 ? -2.114 16.879 -17.175 1.00 87.38 112 SER A O 1
ATOM 863 N N . SER A 1 113 ? -3.177 17.713 -15.381 1.00 86.44 113 SER A N 1
ATOM 864 C CA . SER A 1 113 ? -3.807 18.833 -16.099 1.00 86.44 113 SER A CA 1
ATOM 865 C C . SER A 1 113 ? -2.788 19.820 -16.685 1.00 86.44 113 SER A C 1
ATOM 867 O O . SER A 1 113 ? -3.041 20.420 -17.726 1.00 86.44 113 SER A O 1
ATOM 869 N N . TRP A 1 114 ? -1.609 19.945 -16.068 1.00 83.75 114 TRP A N 1
ATOM 870 C CA . TRP A 1 114 ? -0.526 20.823 -16.531 1.00 83.75 114 TRP A CA 1
ATOM 871 C C . TRP A 1 114 ? 0.710 20.063 -17.025 1.00 83.75 114 TRP A C 1
ATOM 873 O O . TRP A 1 114 ? 1.742 20.676 -17.304 1.00 83.75 114 TRP A O 1
ATOM 883 N N . TYR A 1 115 ? 0.626 18.738 -17.170 1.00 81.56 115 TYR A N 1
ATOM 884 C CA . TYR A 1 115 ? 1.776 17.894 -17.495 1.00 81.56 115 TYR A CA 1
ATOM 885 C C . TYR A 1 115 ? 2.495 18.326 -18.779 1.00 81.56 115 TYR A C 1
ATOM 887 O O . TYR A 1 115 ? 3.720 18.345 -18.817 1.00 81.56 115 TYR A O 1
ATOM 895 N N . THR A 1 116 ? 1.761 18.732 -19.816 1.00 76.12 116 THR A N 1
ATOM 896 C CA . THR A 1 116 ? 2.338 19.168 -21.099 1.00 76.12 116 THR A CA 1
ATOM 897 C C . THR A 1 116 ? 3.148 20.460 -20.973 1.00 76.12 116 THR A C 1
ATOM 899 O O . THR A 1 116 ? 4.223 20.567 -21.560 1.00 76.12 116 THR A O 1
ATOM 902 N N . TYR A 1 117 ? 2.687 21.409 -20.155 1.00 77.44 117 TYR A N 1
ATOM 903 C CA . TYR A 1 117 ? 3.421 22.641 -19.851 1.00 77.44 117 TYR A CA 1
ATOM 904 C C . TYR A 1 117 ? 4.663 22.369 -18.997 1.00 77.44 117 TYR A C 1
ATOM 906 O O . TYR A 1 117 ? 5.713 22.971 -19.218 1.00 77.44 117 TYR A O 1
ATOM 914 N N . PHE A 1 118 ? 4.570 21.423 -18.061 1.00 70.50 118 PHE A N 1
ATOM 915 C CA . PHE A 1 118 ? 5.702 20.981 -17.249 1.00 70.50 118 PHE A CA 1
ATOM 916 C C . PHE A 1 118 ? 6.752 20.224 -18.073 1.00 70.50 118 PHE A C 1
ATOM 918 O O . PHE A 1 118 ? 7.942 20.495 -17.945 1.00 70.50 118 PHE A O 1
ATOM 925 N N . ALA A 1 119 ? 6.333 19.322 -18.959 1.00 71.00 119 ALA A N 1
ATOM 926 C CA . ALA A 1 119 ? 7.228 18.513 -19.784 1.00 71.00 119 ALA A CA 1
ATOM 927 C C . ALA A 1 119 ? 7.929 19.315 -20.895 1.00 71.00 119 ALA A C 1
ATOM 929 O O . ALA A 1 119 ? 9.008 18.924 -21.336 1.00 71.00 119 ALA A O 1
ATOM 930 N N . ALA A 1 120 ? 7.354 20.442 -21.329 1.00 78.94 120 ALA A N 1
ATOM 931 C CA . ALA A 1 120 ? 7.991 21.340 -22.292 1.00 78.94 120 ALA A CA 1
ATOM 932 C C . ALA A 1 120 ? 9.217 22.072 -21.710 1.00 78.94 120 ALA A C 1
ATOM 934 O O . ALA A 1 120 ? 10.104 22.485 -22.457 1.00 78.94 120 ALA A O 1
ATOM 935 N N . ASN A 1 121 ? 9.296 22.229 -20.384 1.00 84.81 121 ASN A N 1
ATOM 936 C CA . ASN A 1 121 ? 10.441 22.850 -19.727 1.00 84.81 121 ASN A CA 1
ATOM 937 C C . ASN A 1 121 ? 11.545 21.811 -19.474 1.00 84.81 121 ASN A C 1
ATOM 939 O O . ASN A 1 121 ? 11.352 20.852 -18.726 1.00 84.81 121 ASN A O 1
ATOM 943 N N . ALA A 1 122 ? 12.730 22.037 -20.048 1.00 85.19 122 ALA A N 1
ATOM 944 C CA . ALA A 1 122 ? 13.864 21.116 -19.962 1.00 85.19 122 ALA A CA 1
ATOM 945 C C . ALA A 1 122 ? 14.274 20.767 -18.518 1.00 85.19 122 ALA A C 1
ATOM 947 O O . ALA A 1 122 ? 14.629 19.620 -18.244 1.00 85.19 122 ALA A O 1
ATOM 948 N N . VAL A 1 123 ? 14.187 21.722 -17.584 1.00 86.00 123 VAL A N 1
ATOM 949 C CA . VAL A 1 123 ? 14.539 21.498 -16.170 1.00 86.00 123 VAL A CA 1
ATOM 950 C C . VAL A 1 123 ? 13.545 20.543 -15.514 1.00 86.00 123 VAL A C 1
ATOM 952 O O . VAL A 1 123 ? 13.934 19.594 -14.840 1.00 86.00 123 VAL A O 1
ATOM 955 N N . ILE A 1 124 ? 12.253 20.754 -15.749 1.00 84.19 124 ILE A N 1
ATOM 956 C CA . ILE A 1 124 ? 11.186 19.957 -15.137 1.00 84.19 124 ILE A CA 1
ATOM 957 C C . ILE A 1 124 ? 11.143 18.563 -15.768 1.00 84.19 124 ILE A C 1
ATOM 959 O O . ILE A 1 124 ? 11.032 17.571 -15.053 1.00 84.19 124 ILE A O 1
ATOM 963 N N . ALA A 1 125 ? 11.349 18.456 -17.082 1.00 83.94 125 ALA A N 1
ATOM 964 C CA . ALA A 1 125 ? 11.515 17.176 -17.762 1.00 83.94 125 ALA A CA 1
ATOM 965 C C . ALA A 1 125 ? 12.705 16.366 -17.211 1.00 83.94 125 ALA A C 1
ATOM 967 O O . ALA A 1 125 ? 12.594 15.150 -17.040 1.00 83.94 125 ALA A O 1
ATOM 968 N N . ALA A 1 126 ? 13.829 17.021 -16.896 1.00 88.25 126 ALA A N 1
ATOM 969 C CA . ALA A 1 126 ? 14.975 16.368 -16.264 1.00 88.25 126 ALA A CA 1
ATOM 970 C C . ALA A 1 126 ? 14.645 15.866 -14.847 1.00 88.25 126 ALA A C 1
ATOM 972 O O . ALA A 1 126 ? 14.965 14.723 -14.518 1.00 88.25 126 ALA A O 1
ATOM 973 N N . VAL A 1 127 ? 13.941 16.666 -14.038 1.00 89.81 127 VAL A N 1
ATOM 974 C CA . VAL A 1 127 ? 13.468 16.257 -12.702 1.00 89.81 127 VAL A CA 1
ATOM 975 C C . VAL A 1 127 ? 12.520 15.058 -12.792 1.00 89.81 127 VAL A C 1
ATOM 977 O O . VAL A 1 127 ? 12.706 14.083 -12.068 1.00 89.81 127 VAL A O 1
ATOM 980 N N . LEU A 1 128 ? 11.554 15.077 -13.715 1.00 85.75 128 LEU A N 1
ATOM 981 C CA . LEU A 1 128 ? 10.612 13.971 -13.921 1.00 85.75 128 LEU A CA 1
ATOM 982 C C . LEU A 1 128 ? 11.326 12.673 -14.329 1.00 85.75 128 LEU A C 1
ATOM 984 O O . LEU A 1 128 ? 11.010 11.607 -13.799 1.00 85.75 128 LEU A O 1
ATOM 988 N N . LYS A 1 129 ? 12.335 12.752 -15.208 1.00 87.25 129 LYS A N 1
ATOM 989 C CA . LYS A 1 129 ? 13.189 11.598 -15.539 1.00 87.25 129 LYS A CA 1
ATOM 990 C C . LYS A 1 129 ? 13.972 11.093 -14.323 1.00 87.25 129 LYS A C 1
ATOM 992 O O . LYS A 1 129 ? 14.066 9.884 -14.127 1.00 87.25 129 LYS A O 1
ATOM 997 N N . GLY A 1 130 ? 14.490 11.997 -13.489 1.00 91.62 130 GLY A N 1
ATOM 998 C CA . GLY A 1 130 ? 15.147 11.646 -12.227 1.00 91.62 130 GLY A CA 1
ATOM 999 C C . GLY A 1 130 ? 14.212 10.911 -11.261 1.00 91.62 130 GLY A C 1
ATOM 1000 O O . GLY A 1 130 ? 14.583 9.876 -10.712 1.00 91.62 130 GLY A O 1
ATOM 1001 N N . MET A 1 131 ? 12.969 11.380 -11.116 1.00 90.50 131 MET A N 1
ATOM 1002 C CA . MET A 1 131 ? 11.942 10.704 -10.313 1.00 90.50 131 MET A CA 1
ATOM 1003 C C . MET A 1 131 ? 11.617 9.305 -10.851 1.00 90.50 131 MET A C 1
ATOM 1005 O O . MET A 1 131 ? 11.504 8.366 -10.065 1.00 90.50 131 MET A O 1
ATOM 1009 N N . GLN A 1 132 ? 11.510 9.142 -12.175 1.00 89.75 132 GLN A N 1
ATOM 1010 C CA . GLN A 1 132 ? 11.282 7.836 -12.802 1.00 89.75 132 GLN A CA 1
ATOM 1011 C C . GLN A 1 132 ? 12.432 6.858 -12.519 1.00 89.75 132 GLN A C 1
ATOM 1013 O O . GLN A 1 132 ? 12.180 5.694 -12.207 1.00 89.75 132 GLN A O 1
ATOM 1018 N N . ALA A 1 133 ? 13.683 7.323 -12.577 1.00 94.12 133 ALA A N 1
ATOM 1019 C CA . ALA A 1 133 ? 14.844 6.512 -12.215 1.00 94.12 133 ALA A CA 1
ATOM 1020 C C . ALA A 1 133 ? 14.824 6.112 -10.728 1.00 94.12 133 ALA A C 1
ATOM 1022 O O . ALA A 1 133 ? 15.092 4.956 -10.404 1.00 94.12 133 ALA A O 1
ATOM 1023 N N . GLY A 1 134 ? 14.434 7.027 -9.833 1.00 92.94 134 GLY A N 1
ATOM 1024 C CA . GLY A 1 134 ? 14.241 6.728 -8.410 1.00 92.94 134 GLY A CA 1
ATOM 1025 C C . GLY A 1 134 ? 13.153 5.678 -8.165 1.00 92.94 134 GLY A C 1
ATOM 1026 O O . GLY A 1 134 ? 13.368 4.733 -7.411 1.00 92.94 134 GLY A O 1
ATOM 1027 N N . ALA A 1 135 ? 12.013 5.781 -8.854 1.00 89.38 135 ALA A N 1
ATOM 1028 C CA . ALA A 1 135 ? 10.952 4.778 -8.780 1.00 89.38 135 ALA A CA 1
ATOM 1029 C C . ALA A 1 135 ? 11.424 3.401 -9.280 1.00 89.38 135 ALA A C 1
ATOM 1031 O O . ALA A 1 135 ? 11.131 2.390 -8.647 1.00 89.38 135 ALA A O 1
ATOM 1032 N N . ALA A 1 136 ? 12.197 3.352 -10.369 1.00 91.44 136 ALA A N 1
ATOM 1033 C CA . ALA A 1 136 ? 12.791 2.109 -10.861 1.00 91.44 136 ALA A CA 1
ATOM 1034 C C . ALA A 1 136 ? 13.772 1.496 -9.847 1.00 91.44 136 ALA A C 1
ATOM 1036 O O . ALA A 1 136 ? 13.719 0.292 -9.605 1.00 91.44 136 ALA A O 1
ATOM 1037 N N . ALA A 1 137 ? 14.617 2.314 -9.210 1.00 93.50 137 ALA A N 1
ATOM 1038 C CA . ALA A 1 137 ? 15.532 1.857 -8.166 1.00 93.50 137 ALA A CA 1
ATOM 1039 C C . ALA A 1 137 ? 14.782 1.268 -6.959 1.00 93.50 137 ALA A C 1
ATOM 1041 O O . ALA A 1 137 ? 15.145 0.194 -6.494 1.00 93.50 137 ALA A O 1
ATOM 1042 N N . LEU A 1 138 ? 13.694 1.908 -6.513 1.00 88.69 138 LEU A N 1
ATOM 1043 C CA . LEU A 1 138 ? 12.845 1.391 -5.430 1.00 88.69 138 LEU A CA 1
ATOM 1044 C C . LEU A 1 138 ? 12.176 0.057 -5.785 1.00 88.69 138 LEU A C 1
ATOM 1046 O O . LEU A 1 138 ? 12.043 -0.810 -4.926 1.00 88.69 138 LEU A O 1
ATOM 1050 N N . ILE A 1 139 ? 11.755 -0.129 -7.041 1.00 89.38 139 ILE A N 1
ATOM 1051 C CA . ILE A 1 139 ? 11.203 -1.413 -7.498 1.00 89.38 139 ILE A CA 1
ATOM 1052 C C . ILE A 1 139 ? 12.274 -2.505 -7.427 1.00 89.38 139 ILE A C 1
ATOM 1054 O O . ILE A 1 139 ? 11.992 -3.603 -6.953 1.00 89.38 139 ILE A O 1
ATOM 1058 N N . VAL A 1 140 ? 13.497 -2.215 -7.880 1.00 92.69 140 VAL A N 1
ATOM 1059 C CA . VAL A 1 140 ? 14.615 -3.168 -7.819 1.00 92.69 140 VAL A CA 1
ATOM 1060 C C . VAL A 1 140 ? 14.955 -3.523 -6.372 1.00 92.69 140 VAL A C 1
ATOM 1062 O O . VAL A 1 140 ? 15.089 -4.705 -6.066 1.00 92.69 140 VAL A O 1
ATOM 1065 N N . ASP A 1 141 ? 15.038 -2.530 -5.490 1.00 90.50 141 ASP A N 1
ATOM 1066 C CA . ASP A 1 141 ? 15.293 -2.714 -4.057 1.00 90.50 141 ASP A CA 1
ATOM 1067 C C . ASP A 1 141 ? 14.245 -3.637 -3.413 1.00 90.50 141 ASP A C 1
ATOM 1069 O O . ASP A 1 141 ? 14.577 -4.650 -2.801 1.00 90.50 141 ASP A O 1
ATOM 1073 N N . LEU A 1 142 ? 12.962 -3.390 -3.697 1.00 85.94 142 LEU A N 1
ATOM 1074 C CA . LEU A 1 142 ? 11.861 -4.230 -3.228 1.00 85.94 142 LEU A CA 1
ATOM 1075 C C . LEU A 1 142 ? 11.950 -5.674 -3.749 1.00 85.94 142 LEU A C 1
ATOM 1077 O O . LEU A 1 142 ? 11.700 -6.623 -3.004 1.00 85.94 142 LEU A O 1
ATOM 1081 N N . VAL A 1 143 ? 12.324 -5.868 -5.017 1.00 90.19 143 VAL A N 1
ATOM 1082 C CA . VAL A 1 143 ? 12.529 -7.209 -5.588 1.00 90.19 143 VAL A CA 1
ATOM 1083 C C . VAL A 1 143 ? 13.697 -7.926 -4.906 1.00 90.19 143 VAL A C 1
ATOM 1085 O O . VAL A 1 143 ? 13.592 -9.125 -4.630 1.00 90.19 143 VAL A O 1
ATOM 1088 N N . ILE A 1 144 ? 14.790 -7.219 -4.607 1.00 90.94 144 ILE A N 1
ATOM 1089 C CA . ILE A 1 144 ? 15.950 -7.767 -3.892 1.00 90.94 144 ILE A CA 1
ATOM 1090 C C . ILE A 1 144 ? 15.546 -8.197 -2.481 1.00 90.94 144 ILE A C 1
ATOM 1092 O O . ILE A 1 144 ? 15.821 -9.335 -2.094 1.00 90.94 144 ILE A O 1
ATOM 1096 N N . ASP A 1 145 ? 14.831 -7.351 -1.744 1.00 88.44 145 ASP A N 1
ATOM 1097 C CA . ASP A 1 145 ? 14.355 -7.658 -0.394 1.00 88.44 145 ASP A CA 1
ATOM 1098 C C . ASP A 1 145 ? 13.447 -8.892 -0.365 1.00 88.44 145 ASP A C 1
ATOM 1100 O O . ASP A 1 145 ? 13.660 -9.816 0.428 1.00 88.44 145 ASP A O 1
ATOM 1104 N N . MET A 1 146 ? 12.475 -8.971 -1.279 1.00 87.44 146 MET A N 1
ATOM 1105 C CA . MET A 1 146 ? 11.601 -10.144 -1.411 1.00 87.44 146 MET A CA 1
ATOM 1106 C C . MET A 1 146 ? 12.376 -11.409 -1.796 1.00 87.44 146 MET A C 1
ATOM 1108 O O . MET A 1 146 ? 12.102 -12.493 -1.277 1.00 87.44 146 MET A O 1
ATOM 1112 N N . THR A 1 147 ? 13.380 -11.282 -2.664 1.00 88.88 147 THR A N 1
ATOM 1113 C CA . THR A 1 147 ? 14.239 -12.403 -3.067 1.00 88.88 147 THR A CA 1
ATOM 1114 C C . THR A 1 147 ? 15.083 -12.906 -1.895 1.00 88.88 147 THR A C 1
ATOM 1116 O O . THR A 1 147 ? 15.163 -14.114 -1.666 1.00 88.88 147 THR A O 1
ATOM 1119 N N . ASN A 1 148 ? 15.656 -12.001 -1.098 1.00 89.06 148 ASN A N 1
ATOM 1120 C CA . ASN A 1 148 ? 16.437 -12.340 0.092 1.00 89.06 148 ASN A CA 1
ATOM 1121 C C . ASN A 1 148 ? 15.592 -13.074 1.142 1.00 89.06 148 ASN A C 1
ATOM 1123 O O . ASN A 1 148 ? 16.062 -14.053 1.730 1.00 89.06 148 ASN A O 1
ATOM 1127 N N . MET A 1 149 ? 14.335 -12.658 1.337 1.00 84.81 149 MET A N 1
ATOM 1128 C CA . MET A 1 149 ? 13.388 -13.371 2.202 1.00 84.81 149 MET A CA 1
ATOM 1129 C C . MET A 1 149 ? 13.183 -14.822 1.743 1.00 84.81 149 MET A C 1
ATOM 1131 O O . MET A 1 149 ? 13.293 -15.740 2.553 1.00 84.81 149 MET A O 1
ATOM 1135 N N . ILE A 1 150 ? 12.984 -15.051 0.440 1.00 87.56 150 ILE A N 1
ATOM 1136 C CA . ILE A 1 150 ? 12.801 -16.401 -0.123 1.00 87.56 150 ILE A CA 1
ATOM 1137 C C . ILE A 1 150 ? 14.074 -17.254 -0.005 1.00 87.56 150 ILE A C 1
ATOM 1139 O O . ILE A 1 150 ? 14.004 -18.450 0.283 1.00 87.56 150 ILE A O 1
ATOM 1143 N N . ILE A 1 151 ? 15.256 -16.669 -0.217 1.00 87.88 151 ILE A N 1
ATOM 1144 C CA . ILE A 1 151 ? 16.538 -17.383 -0.084 1.00 87.88 151 ILE A CA 1
ATOM 1145 C C . ILE A 1 151 ? 16.763 -17.836 1.368 1.00 87.88 151 ILE A C 1
ATOM 1147 O O . ILE A 1 151 ? 17.271 -18.939 1.604 1.00 87.88 151 ILE A O 1
ATOM 1151 N N . LYS A 1 152 ? 16.345 -17.026 2.349 1.00 87.12 152 LYS A N 1
ATOM 1152 C CA . LYS A 1 152 ? 16.450 -17.350 3.779 1.00 87.12 152 LYS A CA 1
ATOM 1153 C C . LYS A 1 152 ? 15.611 -18.568 4.180 1.00 87.12 152 LYS A C 1
ATOM 1155 O O . LYS A 1 152 ? 16.041 -19.312 5.058 1.00 87.12 152 LYS A O 1
ATOM 1160 N N . ASP A 1 153 ? 14.509 -18.841 3.481 1.00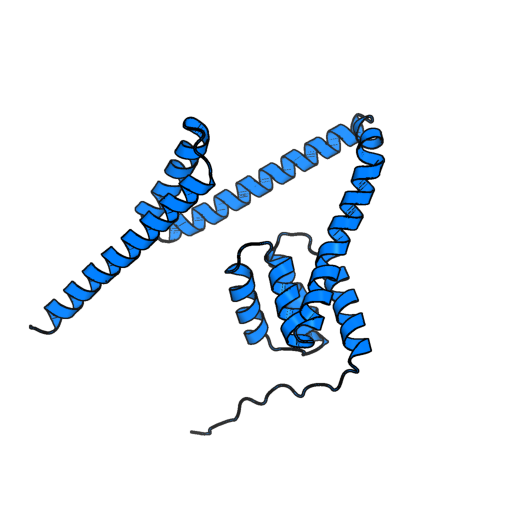 81.62 153 ASP A N 1
ATOM 1161 C CA . ASP A 1 153 ? 13.672 -20.037 3.677 1.00 81.62 153 ASP A CA 1
ATOM 1162 C C . ASP A 1 153 ? 14.340 -21.356 3.223 1.00 81.62 153 ASP A C 1
ATOM 1164 O O . ASP A 1 153 ? 13.745 -22.431 3.335 1.00 81.62 153 ASP A O 1
ATOM 1168 N N . ARG A 1 154 ? 15.591 -21.313 2.726 1.00 79.50 154 ARG A N 1
ATOM 1169 C CA . ARG A 1 154 ? 16.452 -22.475 2.398 1.00 79.50 154 ARG A CA 1
ATOM 1170 C C . ARG A 1 154 ? 15.833 -23.491 1.432 1.00 79.50 154 ARG A C 1
ATOM 1172 O O . ARG A 1 154 ? 16.287 -24.632 1.355 1.00 79.50 154 ARG A O 1
ATOM 1179 N N . SER A 1 155 ? 14.811 -23.105 0.673 1.00 81.69 155 SER A N 1
ATOM 1180 C CA . SER A 1 155 ? 14.086 -24.032 -0.187 1.00 81.69 155 SER A CA 1
ATOM 1181 C C . SER A 1 155 ? 14.534 -23.862 -1.655 1.00 81.69 155 SER A C 1
ATOM 1183 O O . SER A 1 155 ? 14.139 -22.898 -2.312 1.00 81.69 155 SER A O 1
ATOM 1185 N N . PRO A 1 156 ? 15.357 -24.783 -2.205 1.00 82.56 156 PRO A N 1
ATOM 1186 C CA . PRO A 1 156 ? 16.028 -24.578 -3.498 1.00 82.56 156 PRO A CA 1
ATOM 1187 C C . PRO A 1 156 ? 15.043 -24.438 -4.663 1.00 82.56 156 PRO A C 1
ATOM 1189 O O . PRO A 1 156 ? 15.286 -23.696 -5.607 1.00 82.56 156 PRO A O 1
ATOM 1192 N N . PHE A 1 157 ? 13.892 -25.104 -4.561 1.00 86.44 157 PHE A N 1
ATOM 1193 C CA . PHE A 1 157 ? 12.802 -24.997 -5.526 1.00 86.44 157 PHE A CA 1
ATOM 1194 C C . PHE A 1 157 ? 12.241 -23.570 -5.637 1.00 86.44 157 PHE A C 1
ATOM 1196 O O . PHE A 1 157 ? 12.037 -23.074 -6.742 1.00 86.44 157 PHE A O 1
ATOM 1203 N N . LEU A 1 158 ? 12.011 -22.897 -4.503 1.00 85.25 158 LEU A N 1
ATOM 1204 C CA . LEU A 1 158 ? 11.403 -21.563 -4.485 1.00 85.25 158 LEU A CA 1
ATOM 1205 C C . LEU A 1 158 ? 12.407 -20.507 -4.961 1.00 85.25 158 LEU A C 1
ATOM 1207 O O . LEU A 1 158 ? 12.045 -19.609 -5.713 1.00 85.25 158 LEU A O 1
ATOM 1211 N N . THR A 1 159 ? 13.687 -20.674 -4.618 1.00 88.00 159 THR A N 1
ATOM 1212 C CA . THR A 1 159 ? 14.773 -19.842 -5.148 1.00 88.00 159 THR A CA 1
ATOM 1213 C C . THR A 1 159 ? 14.929 -19.989 -6.664 1.00 88.00 159 THR A C 1
ATOM 1215 O O . THR A 1 159 ? 15.138 -18.989 -7.340 1.00 88.00 159 THR A O 1
ATOM 1218 N N . LEU A 1 160 ? 14.786 -21.201 -7.221 1.00 89.69 160 LEU A N 1
ATOM 1219 C CA . LEU A 1 160 ? 14.894 -21.445 -8.667 1.00 89.69 160 LEU A CA 1
ATOM 1220 C C . LEU A 1 160 ? 13.703 -20.883 -9.462 1.00 89.69 160 LEU A C 1
ATOM 1222 O O . LEU A 1 160 ? 13.864 -20.491 -10.618 1.00 89.69 160 LEU A O 1
ATOM 1226 N N . MET A 1 161 ? 12.515 -20.800 -8.853 1.00 89.12 161 MET A N 1
ATOM 1227 C CA . MET A 1 161 ? 11.334 -20.222 -9.504 1.00 89.12 161 MET A CA 1
ATOM 1228 C C . MET A 1 161 ? 11.506 -18.743 -9.865 1.00 89.12 161 MET A C 1
ATOM 1230 O O . MET A 1 161 ? 10.953 -18.299 -10.870 1.00 89.12 161 MET A O 1
ATOM 1234 N N . ILE A 1 162 ? 12.277 -17.982 -9.084 1.00 90.00 162 ILE A N 1
ATOM 1235 C CA . ILE A 1 162 ? 12.482 -16.543 -9.306 1.00 90.00 162 ILE A CA 1
ATOM 1236 C C . ILE A 1 162 ? 13.128 -16.280 -10.682 1.00 90.00 162 ILE A C 1
ATOM 1238 O O . ILE A 1 162 ? 12.475 -15.667 -11.528 1.00 90.00 162 ILE A O 1
ATOM 1242 N N . PRO A 1 163 ? 14.341 -16.785 -10.992 1.00 91.06 163 PRO A N 1
ATOM 1243 C CA . PRO A 1 163 ? 14.936 -16.590 -12.312 1.00 91.06 163 PRO A CA 1
ATOM 1244 C C . PRO A 1 163 ? 14.158 -17.308 -13.423 1.00 91.06 163 PRO A C 1
ATOM 1246 O O . PRO A 1 163 ? 14.106 -16.800 -14.540 1.00 91.06 163 PRO A O 1
ATOM 1249 N N . ALA A 1 164 ? 13.515 -18.449 -13.140 1.00 89.88 164 ALA A N 1
ATOM 1250 C CA . ALA A 1 164 ? 12.719 -19.170 -14.136 1.00 89.88 164 ALA A CA 1
ATOM 1251 C C . ALA A 1 164 ? 11.498 -18.361 -14.607 1.00 89.88 164 ALA A C 1
ATOM 1253 O O . ALA A 1 164 ? 11.242 -18.264 -15.806 1.00 89.88 164 ALA A O 1
ATOM 1254 N N . SER A 1 165 ? 10.767 -17.742 -13.676 1.00 90.19 165 SER A N 1
ATOM 1255 C CA . SER A 1 165 ? 9.621 -16.879 -13.989 1.00 90.19 165 SER A CA 1
ATOM 1256 C C . SER A 1 165 ? 10.042 -15.596 -14.708 1.00 90.19 165 SER A C 1
ATOM 1258 O O . SER A 1 165 ? 9.384 -15.193 -15.668 1.00 90.19 165 SER A O 1
ATOM 1260 N N . PHE A 1 166 ? 11.178 -15.005 -14.323 1.00 91.00 166 PHE A N 1
ATOM 1261 C CA . PHE A 1 166 ? 11.751 -13.862 -15.031 1.00 91.00 166 PHE A CA 1
ATOM 1262 C C . PHE A 1 166 ? 12.137 -14.221 -16.473 1.00 91.00 166 PHE A C 1
ATOM 1264 O O . PHE A 1 166 ? 11.753 -13.516 -17.403 1.00 91.00 166 PHE A O 1
ATOM 1271 N N . ALA A 1 167 ? 12.820 -15.350 -16.685 1.00 90.62 167 ALA A N 1
ATOM 1272 C CA . ALA A 1 167 ? 13.180 -15.828 -18.018 1.00 90.62 167 ALA A CA 1
ATOM 1273 C C . ALA A 1 167 ? 11.941 -16.136 -18.878 1.00 90.62 167 ALA A C 1
ATOM 1275 O O . ALA A 1 167 ? 11.894 -15.753 -20.046 1.00 90.62 167 ALA A O 1
ATOM 1276 N N . ALA A 1 168 ? 10.912 -16.764 -18.299 1.00 89.75 168 ALA A N 1
ATOM 1277 C CA . ALA A 1 168 ? 9.646 -17.045 -18.979 1.00 89.75 168 ALA A CA 1
ATOM 1278 C C . ALA A 1 168 ? 8.921 -15.765 -19.437 1.00 89.75 168 ALA A C 1
ATOM 1280 O O . ALA A 1 168 ? 8.396 -15.714 -20.549 1.00 89.75 168 ALA A O 1
ATOM 1281 N N . GLY A 1 169 ? 8.914 -14.718 -18.609 1.00 89.44 169 GLY A N 1
ATOM 1282 C CA . GLY A 1 169 ? 8.307 -13.434 -18.965 1.00 89.44 169 GLY A CA 1
ATOM 1283 C C . GLY A 1 169 ? 9.143 -12.622 -19.957 1.00 89.44 169 GLY A C 1
ATOM 1284 O O . GLY A 1 169 ? 8.595 -12.055 -20.899 1.00 89.44 169 GLY A O 1
ATOM 1285 N N . PHE A 1 170 ? 10.464 -12.574 -19.768 1.00 90.06 170 PHE A N 1
ATOM 1286 C CA . PHE A 1 170 ? 11.357 -11.705 -20.538 1.00 90.06 170 PHE A CA 1
ATOM 1287 C C . PHE A 1 170 ? 11.759 -12.288 -21.898 1.00 90.06 170 PHE A C 1
ATOM 1289 O O . PHE A 1 170 ? 11.775 -11.558 -22.882 1.00 90.06 170 PHE A O 1
ATOM 1296 N N . ILE A 1 171 ? 12.073 -13.587 -21.969 1.00 89.94 171 ILE A N 1
ATOM 1297 C CA . ILE A 1 171 ? 12.576 -14.239 -23.193 1.00 89.94 171 ILE A CA 1
ATOM 1298 C C . ILE A 1 171 ? 11.421 -14.764 -24.049 1.00 89.94 171 ILE A C 1
ATOM 1300 O O . ILE A 1 171 ? 11.431 -14.620 -25.267 1.00 89.94 171 ILE A O 1
ATOM 1304 N N . PHE A 1 172 ? 10.424 -15.384 -23.414 1.00 85.94 172 PHE A N 1
ATOM 1305 C CA . PHE A 1 172 ? 9.331 -16.058 -24.121 1.00 85.94 172 PHE A CA 1
ATOM 1306 C C . PHE A 1 172 ? 8.073 -15.193 -24.263 1.00 85.94 172 PHE A C 1
ATOM 1308 O O . PHE A 1 172 ? 7.112 -15.636 -24.890 1.00 85.94 172 PHE A O 1
ATOM 1315 N N . HIS A 1 173 ? 8.060 -13.982 -23.684 1.00 88.00 173 HIS A N 1
ATOM 1316 C CA . HIS A 1 173 ? 6.919 -13.056 -23.691 1.00 88.00 173 HIS A CA 1
ATOM 1317 C C . HIS A 1 173 ? 5.585 -13.719 -23.299 1.00 88.00 173 HIS A C 1
ATOM 1319 O O . HIS A 1 173 ? 4.514 -13.351 -23.787 1.00 88.00 173 HIS A O 1
ATOM 1325 N N . ILE A 1 174 ? 5.642 -14.720 -22.413 1.00 90.19 174 ILE A N 1
ATOM 1326 C CA . ILE A 1 174 ? 4.461 -15.446 -21.944 1.00 90.19 174 ILE A CA 1
ATOM 1327 C C . ILE A 1 174 ? 3.623 -14.505 -21.077 1.00 90.19 174 ILE A C 1
ATOM 1329 O O . ILE A 1 174 ? 4.150 -13.725 -20.283 1.00 90.19 174 ILE A O 1
ATOM 1333 N N . ASN A 1 175 ? 2.298 -14.597 -21.206 1.00 90.62 175 ASN A N 1
ATOM 1334 C CA . ASN A 1 175 ? 1.379 -13.806 -20.395 1.00 90.62 175 ASN A CA 1
ATOM 1335 C C . ASN A 1 175 ? 1.628 -14.045 -18.893 1.00 90.62 175 ASN A C 1
ATOM 1337 O O . ASN A 1 175 ? 1.596 -15.184 -18.418 1.00 90.62 175 ASN A O 1
ATOM 1341 N N . VAL A 1 176 ? 1.810 -12.956 -18.142 1.00 88.06 176 VAL A N 1
ATOM 1342 C CA . VAL A 1 176 ? 2.047 -12.963 -16.691 1.00 88.06 176 VAL A CA 1
ATOM 1343 C C . VAL A 1 176 ? 0.973 -13.759 -15.943 1.00 88.06 176 VAL A C 1
ATOM 1345 O O . VAL A 1 176 ? 1.300 -14.495 -15.017 1.00 88.06 176 VAL A O 1
ATOM 1348 N N . ALA A 1 177 ? -0.291 -13.695 -16.376 1.00 88.50 177 ALA A N 1
ATOM 1349 C CA . ALA A 1 177 ? -1.375 -14.462 -15.761 1.00 88.50 177 ALA A CA 1
ATOM 1350 C C . ALA A 1 177 ? -1.138 -15.983 -15.828 1.00 88.50 177 ALA A C 1
ATOM 1352 O O . ALA A 1 177 ? -1.414 -16.698 -14.865 1.00 88.50 177 ALA A O 1
ATOM 1353 N N . VAL A 1 178 ? -0.575 -16.478 -16.936 1.00 90.81 178 VAL A N 1
ATOM 1354 C CA . VAL A 1 178 ? -0.245 -17.902 -17.118 1.00 90.81 178 VAL A CA 1
ATOM 1355 C C . VAL A 1 178 ? 0.938 -18.295 -16.239 1.00 90.81 178 VAL A C 1
ATOM 1357 O O . VAL A 1 178 ? 0.892 -19.336 -15.586 1.00 90.81 178 VAL A O 1
ATOM 1360 N N . ILE A 1 179 ? 1.968 -17.445 -16.172 1.00 90.81 179 ILE A N 1
ATOM 1361 C CA . ILE A 1 179 ? 3.130 -17.656 -15.296 1.00 90.81 179 ILE A CA 1
ATOM 1362 C C . ILE A 1 179 ? 2.665 -17.786 -13.842 1.00 90.81 179 ILE A C 1
ATOM 1364 O O . ILE A 1 179 ? 3.001 -18.764 -13.179 1.00 90.81 179 ILE A O 1
ATOM 1368 N N . LEU A 1 180 ? 1.831 -16.856 -13.366 1.00 89.75 180 LEU A N 1
ATOM 1369 C CA . LEU A 1 180 ? 1.258 -16.900 -12.017 1.00 89.75 180 LEU A CA 1
ATOM 1370 C C . LEU A 1 180 ? 0.448 -18.181 -11.778 1.00 89.75 180 LEU A C 1
ATOM 1372 O O . LEU A 1 180 ? 0.628 -18.825 -10.746 1.00 89.75 180 LEU A O 1
ATOM 1376 N N . GLY A 1 181 ? -0.385 -18.590 -12.740 1.00 91.25 181 GLY A N 1
ATOM 1377 C CA . GLY A 1 181 ? -1.164 -19.827 -12.654 1.00 91.25 181 GLY A CA 1
ATOM 1378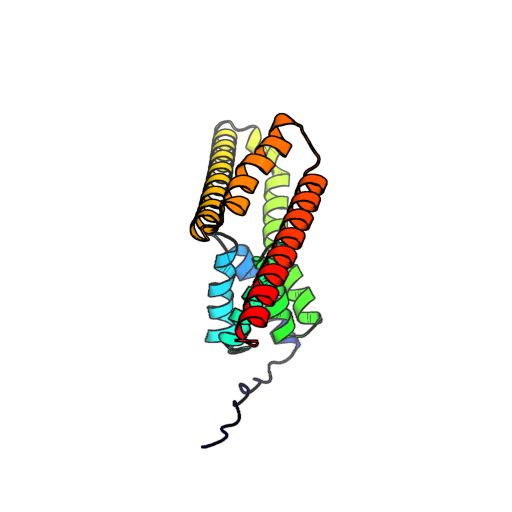 C C . GLY A 1 181 ? -0.290 -21.074 -12.486 1.00 91.25 181 GLY A C 1
ATOM 1379 O O . GLY A 1 181 ? -0.519 -21.869 -11.574 1.00 91.25 181 GLY A O 1
ATOM 1380 N N . ILE A 1 182 ? 0.754 -21.221 -13.309 1.00 91.94 182 ILE A N 1
ATOM 1381 C CA . ILE A 1 182 ? 1.702 -22.345 -13.226 1.00 91.94 182 ILE A CA 1
ATOM 1382 C C . ILE A 1 182 ? 2.448 -22.320 -11.890 1.00 91.94 182 ILE A C 1
ATOM 1384 O O . ILE A 1 182 ? 2.542 -23.346 -11.218 1.00 91.94 182 ILE A O 1
ATOM 1388 N N . CYS A 1 183 ? 2.937 -21.151 -11.475 1.00 91.12 183 CYS A N 1
ATOM 1389 C CA . CYS A 1 183 ? 3.617 -20.970 -10.197 1.00 91.12 183 CYS A CA 1
ATOM 1390 C C . CYS A 1 183 ? 2.740 -21.415 -9.016 1.00 91.12 183 CYS A C 1
ATOM 1392 O O . CYS A 1 183 ? 3.202 -22.164 -8.155 1.00 91.12 183 CYS A O 1
ATOM 1394 N N . CYS A 1 184 ? 1.466 -21.015 -8.997 1.00 90.25 184 CYS A N 1
ATOM 1395 C CA . CYS A 1 184 ? 0.513 -21.436 -7.974 1.00 90.25 184 CYS A CA 1
ATOM 1396 C C . CYS A 1 184 ? 0.294 -22.953 -7.975 1.00 90.25 184 CYS A C 1
ATOM 1398 O O . CYS A 1 184 ? 0.382 -23.573 -6.916 1.00 90.25 184 CYS A O 1
ATOM 1400 N N . ILE A 1 185 ? 0.062 -23.564 -9.142 1.00 93.00 185 ILE A N 1
ATOM 1401 C CA . ILE A 1 185 ? -0.151 -25.016 -9.262 1.00 93.00 185 ILE A CA 1
ATOM 1402 C C . ILE A 1 185 ? 1.071 -25.786 -8.753 1.00 93.00 185 ILE A C 1
ATOM 1404 O O . ILE A 1 185 ? 0.929 -26.715 -7.958 1.00 93.00 185 ILE A O 1
ATOM 1408 N N . LEU A 1 186 ? 2.274 -25.378 -9.160 1.00 91.50 186 LEU A N 1
ATOM 1409 C CA . LEU A 1 186 ? 3.521 -25.999 -8.725 1.00 91.50 186 LEU A CA 1
ATOM 1410 C C . LEU A 1 186 ? 3.735 -25.878 -7.208 1.00 91.50 186 LEU A C 1
ATOM 1412 O O . LEU A 1 186 ? 4.145 -26.846 -6.564 1.00 91.50 186 LEU A O 1
ATOM 1416 N N . CYS A 1 187 ? 3.423 -24.719 -6.623 1.00 88.44 187 CYS A N 1
ATOM 1417 C CA . CYS A 1 187 ? 3.482 -24.511 -5.177 1.00 88.44 187 CYS A CA 1
ATOM 1418 C C . CYS A 1 187 ? 2.495 -25.412 -4.421 1.00 88.44 187 CYS A C 1
ATOM 1420 O O . CYS A 1 187 ? 2.892 -26.056 -3.448 1.00 88.44 187 CYS A O 1
ATOM 1422 N N . VAL A 1 188 ? 1.243 -25.508 -4.880 1.00 90.88 188 VAL A N 1
ATOM 1423 C CA . VAL A 1 188 ? 0.220 -26.379 -4.272 1.00 90.88 188 VAL A CA 1
ATOM 1424 C C . VAL A 1 188 ? 0.623 -27.847 -4.383 1.00 90.88 188 VAL A C 1
ATOM 1426 O O . VAL A 1 188 ? 0.597 -28.567 -3.387 1.00 90.88 188 VAL A O 1
ATOM 1429 N N . PHE A 1 189 ? 1.072 -28.288 -5.559 1.00 90.69 189 PHE A N 1
ATOM 1430 C CA . PHE A 1 189 ? 1.527 -29.662 -5.768 1.00 90.69 189 PHE A CA 1
ATOM 1431 C C . PHE A 1 189 ? 2.678 -30.030 -4.824 1.00 90.69 189 PHE A C 1
ATOM 1433 O O . PHE A 1 189 ? 2.667 -31.092 -4.203 1.00 90.69 189 PHE A O 1
ATOM 1440 N N . ARG A 1 190 ? 3.653 -29.129 -4.656 1.00 87.25 190 ARG A N 1
ATOM 1441 C CA . ARG A 1 190 ? 4.771 -29.327 -3.727 1.00 87.25 190 ARG A CA 1
ATOM 1442 C C . ARG A 1 190 ? 4.308 -29.408 -2.274 1.00 87.25 190 ARG A C 1
ATOM 1444 O O . ARG A 1 190 ? 4.849 -30.220 -1.523 1.00 87.25 190 ARG A O 1
ATOM 1451 N N . LEU A 1 191 ? 3.352 -28.569 -1.876 1.00 87.69 191 LEU A N 1
ATOM 1452 C CA . LEU A 1 191 ? 2.807 -28.570 -0.520 1.00 87.69 191 LEU A CA 1
ATOM 1453 C C . LEU A 1 191 ? 2.148 -29.919 -0.209 1.00 87.69 191 LEU A C 1
ATOM 1455 O O . LEU A 1 191 ? 2.524 -30.560 0.770 1.00 87.69 191 LEU A O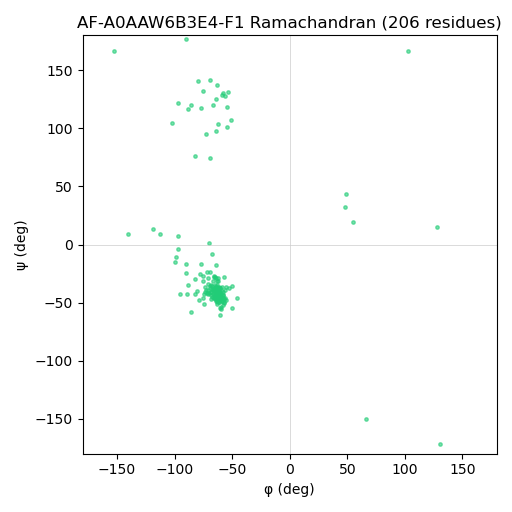 1
ATOM 1459 N N . LEU A 1 192 ? 1.283 -30.397 -1.108 1.00 88.69 192 LEU A N 1
ATOM 1460 C CA . LEU A 1 192 ? 0.607 -31.690 -0.977 1.00 88.69 192 LEU A CA 1
ATOM 1461 C C . LEU A 1 192 ? 1.596 -32.864 -0.979 1.00 88.69 192 LEU A C 1
ATOM 1463 O O . LEU A 1 192 ? 1.511 -33.753 -0.135 1.00 88.69 192 LEU A O 1
ATOM 1467 N N . ALA A 1 193 ? 2.585 -32.859 -1.877 1.00 86.50 193 ALA A N 1
ATOM 1468 C CA . ALA A 1 193 ? 3.605 -33.907 -1.920 1.00 86.50 193 ALA A CA 1
ATOM 1469 C C . ALA A 1 193 ? 4.420 -33.970 -0.615 1.00 86.50 193 ALA A C 1
ATOM 1471 O O . ALA A 1 193 ? 4.678 -35.057 -0.093 1.00 86.50 193 ALA A O 1
ATOM 1472 N N . LYS A 1 194 ? 4.797 -32.809 -0.061 1.00 85.19 194 LYS A N 1
ATOM 1473 C CA . LYS A 1 194 ? 5.523 -32.713 1.213 1.00 85.19 194 LYS A CA 1
ATOM 1474 C C . LYS A 1 194 ? 4.674 -33.209 2.385 1.00 85.19 194 LYS A C 1
ATOM 1476 O O . LYS A 1 194 ? 5.197 -33.911 3.252 1.00 85.19 194 LYS A O 1
ATOM 1481 N N . GLU A 1 195 ? 3.387 -32.880 2.399 1.00 84.31 195 GLU A N 1
ATOM 1482 C CA . GLU A 1 195 ? 2.439 -33.336 3.416 1.00 84.31 195 GLU A CA 1
ATOM 1483 C C . GLU A 1 195 ? 2.291 -34.865 3.380 1.00 84.31 195 GLU A C 1
ATOM 1485 O O . GLU A 1 195 ? 2.515 -35.523 4.393 1.00 84.31 195 GLU A O 1
ATOM 1490 N N . HIS A 1 196 ? 2.105 -35.456 2.193 1.00 77.94 196 HIS A N 1
ATOM 1491 C CA . HIS A 1 196 ? 2.020 -36.911 2.011 1.00 77.94 196 HIS A CA 1
ATOM 1492 C C . HIS A 1 196 ? 3.293 -37.659 2.453 1.00 77.94 196 HIS A C 1
ATOM 1494 O O . HIS A 1 196 ? 3.206 -38.719 3.074 1.00 77.94 196 HIS A O 1
ATOM 1500 N N . LEU A 1 197 ? 4.484 -37.131 2.154 1.00 75.50 197 LEU A N 1
ATOM 1501 C CA . LEU A 1 197 ? 5.761 -37.714 2.597 1.00 75.50 197 LEU A CA 1
ATOM 1502 C C . LEU A 1 197 ? 5.916 -37.669 4.125 1.00 75.50 197 LEU A C 1
ATOM 1504 O O . LEU A 1 197 ? 6.383 -38.639 4.726 1.00 75.50 197 LEU A O 1
ATOM 1508 N N . THR A 1 198 ? 5.468 -36.580 4.751 1.00 78.06 198 THR A N 1
ATOM 1509 C CA . THR A 1 198 ? 5.520 -36.397 6.209 1.00 78.06 198 THR A CA 1
ATOM 1510 C C . THR A 1 198 ? 4.529 -37.328 6.920 1.00 78.06 198 THR A C 1
ATOM 1512 O O . THR A 1 198 ? 4.894 -37.977 7.901 1.00 78.06 198 THR A O 1
ATOM 1515 N N . SER A 1 199 ? 3.311 -37.493 6.389 1.00 72.50 199 SER A N 1
ATOM 1516 C CA . SER A 1 199 ? 2.307 -38.428 6.923 1.00 72.50 199 SER A CA 1
ATOM 1517 C C . SER A 1 199 ? 2.762 -39.890 6.853 1.00 72.50 199 SER A C 1
ATOM 1519 O O . SER A 1 199 ? 2.509 -40.654 7.782 1.00 72.50 199 SER A O 1
ATOM 1521 N N . ARG A 1 200 ? 3.486 -40.290 5.796 1.00 69.88 200 ARG A N 1
ATOM 1522 C CA . ARG A 1 200 ? 4.039 -41.656 5.679 1.00 69.88 200 ARG A CA 1
ATOM 1523 C C . ARG A 1 200 ? 5.170 -41.928 6.673 1.00 69.88 200 ARG A C 1
ATOM 1525 O O . ARG A 1 200 ? 5.260 -43.039 7.185 1.00 69.88 200 ARG A O 1
ATOM 1532 N N . GLN A 1 201 ? 6.004 -40.932 6.973 1.00 70.62 201 GLN A N 1
ATOM 1533 C CA . GLN A 1 201 ? 7.051 -41.058 7.994 1.00 70.62 201 GLN A CA 1
ATOM 1534 C C . GLN A 1 201 ? 6.486 -41.104 9.420 1.00 70.62 201 GLN A C 1
ATOM 1536 O O . GLN A 1 201 ? 7.033 -41.811 10.261 1.00 70.62 201 GLN A O 1
ATOM 1541 N N . ALA A 1 202 ? 5.389 -40.387 9.689 1.00 68.75 202 ALA A N 1
ATOM 1542 C CA . ALA A 1 202 ? 4.697 -40.447 10.975 1.00 68.75 202 ALA A CA 1
ATOM 1543 C C . ALA A 1 202 ? 4.010 -41.806 11.205 1.00 68.75 202 ALA A C 1
ATOM 1545 O O . ALA A 1 202 ? 4.113 -42.354 12.299 1.00 68.75 202 ALA A O 1
ATOM 1546 N N . ALA A 1 203 ? 3.379 -42.380 10.173 1.00 67.69 203 ALA A N 1
ATOM 1547 C CA . ALA A 1 203 ? 2.740 -43.696 10.253 1.00 67.69 203 ALA A CA 1
ATOM 1548 C C . ALA A 1 203 ? 3.756 -44.834 10.471 1.00 67.69 203 ALA A C 1
ATOM 1550 O O . ALA A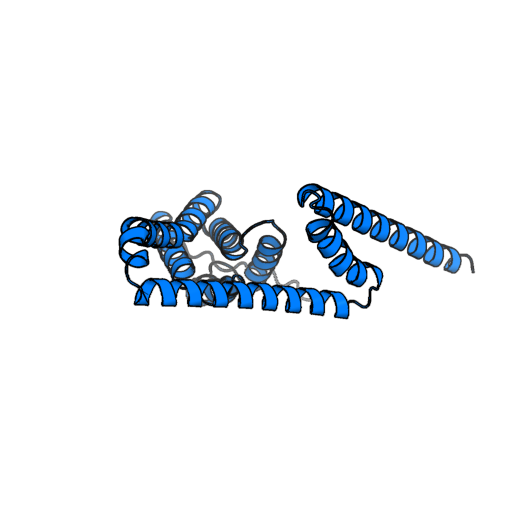 1 203 ? 3.587 -45.640 11.375 1.00 67.69 203 ALA A O 1
ATOM 1551 N N . GLY A 1 204 ? 4.875 -44.843 9.735 1.00 62.16 204 GLY A N 1
ATOM 1552 C CA . GLY A 1 204 ? 5.903 -45.887 9.874 1.00 62.16 204 GLY A CA 1
ATOM 1553 C C . GLY A 1 204 ? 6.667 -45.893 11.208 1.00 62.16 204 GLY A C 1
ATOM 1554 O O . GLY A 1 204 ? 7.440 -46.813 11.451 1.00 62.16 204 GLY A O 1
ATOM 1555 N N . LYS A 1 205 ? 6.480 -44.881 12.065 1.00 58.31 205 LYS A N 1
ATOM 1556 C CA . LYS A 1 205 ? 7.078 -44.804 13.408 1.00 58.31 205 LYS A CA 1
ATOM 1557 C C . LYS A 1 205 ? 6.114 -45.236 14.525 1.00 58.31 205 LYS A C 1
ATOM 1559 O O . LYS A 1 205 ? 6.560 -45.383 15.653 1.00 58.31 205 LYS A O 1
ATOM 1564 N N . ALA A 1 206 ? 4.824 -45.409 14.227 1.00 58.78 206 ALA A N 1
ATOM 1565 C CA . ALA A 1 206 ? 3.818 -45.890 15.179 1.00 58.78 206 ALA A CA 1
ATOM 1566 C C . ALA A 1 206 ? 3.672 -47.427 15.178 1.00 58.78 206 ALA A C 1
ATOM 1568 O O . ALA A 1 206 ? 3.128 -47.979 16.129 1.00 58.78 206 ALA A O 1
ATOM 1569 N N . ASP A 1 207 ? 4.182 -48.093 14.136 1.00 55.22 207 ASP A N 1
ATOM 1570 C CA . ASP A 1 207 ? 4.145 -49.554 13.959 1.00 55.22 207 ASP A CA 1
ATOM 1571 C C . ASP A 1 207 ? 5.447 -50.266 14.418 1.00 55.22 207 ASP A C 1
ATOM 1573 O O . ASP A 1 207 ? 5.612 -51.465 14.183 1.00 55.22 207 ASP A O 1
ATOM 1577 N N . LEU A 1 208 ? 6.377 -49.535 15.051 1.00 51.97 208 LEU A N 1
ATOM 1578 C CA . LEU A 1 208 ? 7.628 -50.020 15.665 1.00 51.97 208 LEU A CA 1
ATOM 1579 C C . LEU A 1 208 ? 7.613 -49.751 17.172 1.00 51.97 208 LEU A C 1
ATOM 1581 O O . LEU A 1 208 ? 8.082 -50.635 17.921 1.00 51.97 208 LEU A O 1
#

Foldseek 3Di:
DDPDPPPDPDPDPDPLVVLLVVLLVLLLVLLLPQPDALCSLLVSCCVPVCVPVNLDHPVQSVVQLVVLVVDPDRSSLSSQLSSLCSRRNPSRNVSSNCSNVVNVVVVCVVCVVCVVVQCVDPVSVVVVVVVVVVVVVVVVVVVVVVLVVQVVVVDVVSNVLSVVLVCCCPVVVDDNVVSVVVVVVVVVVVVVVVVVVVVVVVVVVVVD

pLDDT: mean 84.6, std 13.55, range [33.69, 95.88]

Organism: Clostridium symbiosum (NCBI:txid1512)

Sequence (208 aa):
MQNNPVTQPEKKNISKPHLYFWLFSINLFISAFTFGGGYVVVPMIRKYFVEQKKLFDEDELMNMAAVAQSVPGAIAINLSALAGYRCAGTAGVLISCLASILPPIVILSFISSWYTYFAANAVIAAVLKGMQAGAAALIVDLVIDMTNMIIKDRSPFLTLMIPASFAAGFIFHINVAVILGICCILCVFRLLAKEHLTSRQAAGKADL

InterPro domains:
  IPR003370 Chromate transporter [PF02417] (23-186)
  IPR052518 Chromate transport protein [PTHR43663] (4-189)

Secondary structure (DSSP, 8-state):
---------------HHHHHHHHHHHHHHHHHH--SSGGGHHHHHIIIIIIIT-SS-HHHHHHHHHHHHHSSS-HHHHHHHHHHHHHHHHHHHHHHHHHHHHHHHHHHHHHHHTHHHHHHSHHHHHHHHHHHHHHHHHHHHHHHHHHHHHHHTT-HHHHHHHHHHHHHHHTS---HHHHHHHHHHHHHHHHHHHHHHHHHHHHTTT--

Mean predicted aligned error: 10.1 Å

Radius of gyration: 23.62 Å; Cα contacts (8 Å, |Δi|>4): 142; chains: 1; bounding box: 39×73×62 Å